Protein AF-A0AAN8GA26-F1 (afdb_monomer)

Organism: Trichostrongylus colubriformis (NCBI:txid6319)

Secondary structure (DSSP, 8-state):
--HHHHHHHHHHHHHHTEETTEE-SSHHHHHHHHHHHHHHHTT-HHHHHHHHHHHTTT---HHHHHHHHHHHHHH--GGG----HHHHHHHHHHHHHHHHHHHHHHHS--BTTBPPPP-GGGGSPP------S----HHHHHTSS-HHHHHHHH-SS--TTHHHHHHHHHHHHHHH-TT-EEEEEEEEEEEEE-SSSSEEEEE-SSSSTT-EE-SEEEEEEEEEE-

Solvent-accessible surface area (backbone atoms only — not comparable to full-atom values): 12911 Å² total; per-residue (Å²): 134,61,68,69,57,53,52,50,60,68,46,42,55,62,61,65,14,51,54,97,86,42,74,64,55,60,42,70,26,50,52,24,52,54,49,18,52,54,27,49,75,69,69,35,59,58,61,18,37,18,23,42,35,46,17,56,77,71,43,85,51,47,63,53,54,47,50,49,53,52,47,42,72,71,67,70,48,73,83,41,52,53,47,54,68,70,56,52,51,52,51,48,53,51,53,50,50,51,54,50,51,50,51,47,61,70,53,67,43,76,52,96,92,37,64,60,79,89,51,80,72,74,75,50,78,83,81,82,82,72,88,84,75,83,85,73,67,70,65,57,54,48,61,69,43,52,74,67,54,20,54,56,70,61,43,92,61,85,52,99,53,50,68,58,52,50,52,53,44,40,56,55,49,25,75,81,36,76,69,37,39,80,73,50,73,50,74,43,85,63,78,43,68,58,93,52,95,33,39,47,31,31,27,29,33,92,93,46,41,16,36,77,49,53,57,65,40,56,44,30,34,39,34,28,37,79

Radius of gyration: 21.63 Å; Cα contacts (8 Å, |Δi|>4): 285; chains: 1; bounding box: 59×44×60 Å

Sequence (226 aa):
MQASVVRCQHNCLYRLALINGYNVGELPAAHYEYLHFCQYKLMRGSEAARAVASYLLFDDNPLMRRNKYFYLKQYKKPELFVPDEKTIDIYKQRTLEARYLKFIDDKFQFVNNEFPAERQDDRMKFDSSVSVEDHFDYEAVTQLLSSAECKSLRSAFPVAHSDQLIAELEARVKTLWPTAKYESRFCGSESRQAKCSRPVVLSIDISDCSEWLGAMHSGCAVVFCA

InterPro domains:
  IPR052284 Collagen-modifying leprecan protein [PTHR13986] (2-144)
  IPR056585 Leprecan-like alpha-helical domain [PF23557] (4-72)

Structure (mmCIF, N/CA/C/O backbone):
data_AF-A0AAN8GA26-F1
#
_entry.id   AF-A0AAN8GA26-F1
#
loop_
_atom_site.group_PDB
_atom_site.id
_atom_site.type_symbol
_atom_site.label_atom_id
_atom_site.label_alt_id
_atom_site.label_comp_id
_atom_site.label_asym_id
_atom_site.label_entity_id
_atom_site.label_seq_id
_atom_site.pdbx_PDB_ins_code
_atom_site.Cartn_x
_atom_site.Cartn_y
_atom_site.Cartn_z
_atom_site.occupancy
_atom_site.B_iso_or_equiv
_atom_site.auth_seq_id
_atom_site.auth_comp_id
_atom_site.auth_asym_id
_atom_site.auth_atom_id
_atom_site.pdbx_PDB_model_num
ATOM 1 N N . MET A 1 1 ? 18.976 -2.039 -27.947 1.00 56.66 1 MET A N 1
ATOM 2 C CA . MET A 1 1 ? 18.530 -0.943 -27.058 1.00 56.66 1 MET A CA 1
ATOM 3 C C . MET A 1 1 ? 19.669 -0.660 -26.081 1.00 56.66 1 MET A C 1
ATOM 5 O O . MET A 1 1 ? 20.177 -1.611 -25.503 1.00 56.66 1 MET A O 1
ATOM 9 N N . GLN A 1 2 ? 20.165 0.577 -25.975 1.00 79.31 2 GLN A N 1
ATOM 10 C CA . GLN A 1 2 ? 21.324 0.886 -25.118 1.00 79.31 2 GLN A CA 1
ATOM 11 C C . GLN A 1 2 ? 20.911 0.907 -23.635 1.00 79.31 2 GLN A C 1
ATOM 13 O O . GLN A 1 2 ? 19.951 1.588 -23.280 1.00 79.31 2 GLN A O 1
ATOM 18 N N . ALA A 1 3 ? 21.643 0.194 -22.771 1.00 85.88 3 ALA A N 1
ATOM 19 C CA . ALA A 1 3 ? 21.358 0.099 -21.332 1.00 85.88 3 ALA A CA 1
ATOM 20 C C . ALA A 1 3 ? 21.314 1.469 -20.630 1.00 85.88 3 ALA A C 1
ATOM 22 O O . ALA A 1 3 ? 20.478 1.710 -19.763 1.00 85.88 3 ALA A O 1
ATOM 23 N N . SER A 1 4 ? 22.181 2.394 -21.050 1.00 88.94 4 SER A N 1
ATOM 24 C CA . SER A 1 4 ? 22.236 3.771 -20.548 1.00 88.94 4 SER A CA 1
ATOM 25 C C . SER A 1 4 ? 20.938 4.549 -20.791 1.00 88.94 4 SER A C 1
ATOM 27 O O . SER A 1 4 ? 20.495 5.284 -19.910 1.00 88.94 4 SER A O 1
ATOM 29 N N . VAL A 1 5 ? 20.305 4.365 -21.955 1.00 91.75 5 VAL A N 1
ATOM 30 C CA . VAL A 1 5 ? 19.043 5.032 -22.316 1.00 91.75 5 VAL A CA 1
ATOM 31 C C . VAL A 1 5 ? 17.900 4.507 -21.454 1.00 91.75 5 VAL A C 1
ATOM 33 O O . VAL A 1 5 ? 17.183 5.306 -20.856 1.00 91.75 5 VAL A O 1
ATOM 36 N N . VAL A 1 6 ? 17.785 3.181 -21.319 1.00 92.25 6 VAL A N 1
ATOM 37 C CA . VAL A 1 6 ? 16.760 2.551 -20.468 1.00 92.25 6 VAL A CA 1
ATOM 38 C C . VAL A 1 6 ? 16.931 2.982 -19.015 1.00 92.25 6 VAL A C 1
ATOM 40 O O . VAL A 1 6 ? 15.965 3.369 -18.370 1.00 92.25 6 VAL A O 1
ATOM 43 N N . ARG A 1 7 ? 18.168 3.016 -18.507 1.00 92.25 7 ARG A N 1
ATOM 44 C CA . ARG A 1 7 ? 18.457 3.489 -17.147 1.00 92.25 7 ARG A CA 1
ATOM 45 C C . ARG A 1 7 ? 18.073 4.956 -16.953 1.00 92.25 7 ARG A C 1
ATOM 47 O O . ARG A 1 7 ? 17.556 5.316 -15.900 1.00 92.25 7 ARG A O 1
ATOM 54 N N . CYS A 1 8 ? 18.303 5.808 -17.951 1.00 92.75 8 CYS A N 1
ATOM 55 C CA . CYS A 1 8 ? 17.888 7.210 -17.902 1.00 92.75 8 CYS A CA 1
ATOM 56 C C . CYS A 1 8 ? 16.357 7.346 -17.849 1.00 92.75 8 CYS A C 1
ATOM 58 O O . CYS A 1 8 ? 15.838 8.041 -16.975 1.00 92.75 8 CYS A O 1
ATOM 60 N N . GLN A 1 9 ? 15.639 6.639 -18.729 1.00 91.75 9 GLN A N 1
ATOM 61 C CA . GLN A 1 9 ? 14.171 6.622 -18.762 1.00 91.75 9 GLN A CA 1
ATOM 62 C C . GLN A 1 9 ? 13.585 6.085 -17.451 1.00 91.75 9 GLN A C 1
ATOM 64 O O . GLN A 1 9 ? 12.747 6.742 -16.830 1.00 91.75 9 GLN A O 1
ATOM 69 N N . HIS A 1 10 ? 14.112 4.962 -16.963 1.00 91.75 10 HIS A N 1
ATOM 70 C CA . HIS A 1 10 ? 13.705 4.364 -15.699 1.00 91.75 10 HIS A CA 1
ATOM 71 C C . HIS A 1 10 ? 13.972 5.289 -14.496 1.00 91.75 10 HIS A C 1
ATOM 73 O O . HIS A 1 10 ? 13.183 5.362 -13.559 1.00 91.75 10 HIS A O 1
ATOM 79 N N . ASN A 1 11 ? 15.035 6.087 -14.516 1.00 91.31 11 ASN A N 1
ATOM 80 C CA . ASN A 1 11 ? 15.315 7.020 -13.421 1.00 91.31 11 ASN A CA 1
ATOM 81 C C . ASN A 1 11 ? 14.588 8.370 -13.549 1.00 91.31 11 ASN A C 1
ATOM 83 O O . ASN A 1 11 ? 14.669 9.188 -12.632 1.00 91.31 11 ASN A O 1
ATOM 87 N N . CYS A 1 12 ? 13.869 8.621 -14.649 1.00 91.38 12 CYS A N 1
ATOM 88 C CA . CYS A 1 12 ? 13.169 9.886 -14.880 1.00 91.38 12 CYS A CA 1
ATOM 89 C C . CYS A 1 12 ? 12.148 10.187 -13.770 1.00 91.38 12 CYS A C 1
ATOM 91 O O . CYS A 1 12 ? 12.200 11.256 -13.167 1.00 91.38 12 CYS A O 1
ATOM 93 N N . LEU A 1 13 ? 11.285 9.223 -13.427 1.00 88.75 13 LEU A N 1
ATOM 94 C CA . LEU A 1 13 ? 10.264 9.407 -12.386 1.00 88.75 13 LEU A CA 1
ATOM 95 C C . LEU A 1 13 ? 10.863 9.638 -10.996 1.00 88.75 13 LEU A C 1
ATOM 97 O O . LEU A 1 13 ? 10.358 10.478 -10.260 1.00 88.75 13 LEU A O 1
ATOM 101 N N . TYR A 1 14 ? 11.973 8.972 -10.669 1.00 87.81 14 TYR A N 1
ATOM 102 C CA . TYR A 1 14 ? 12.681 9.205 -9.408 1.00 87.81 14 TYR A CA 1
ATOM 103 C C . TYR A 1 14 ? 13.216 10.642 -9.318 1.00 87.81 14 TYR A C 1
ATOM 105 O O . TYR A 1 14 ? 13.134 11.280 -8.274 1.00 87.81 14 TYR A O 1
ATOM 113 N N . ARG A 1 15 ? 13.729 11.190 -10.428 1.00 90.06 15 ARG A N 1
ATOM 114 C CA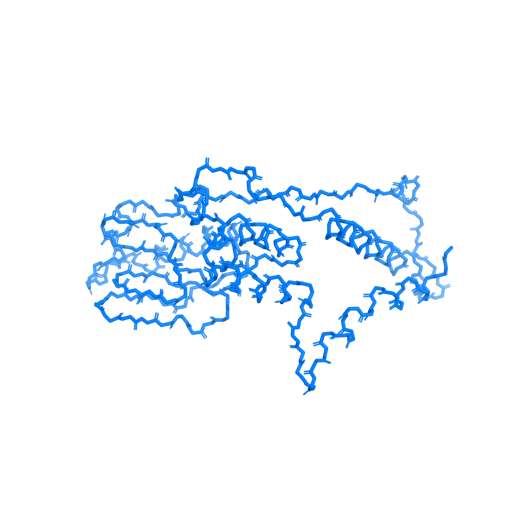 . ARG A 1 15 ? 14.171 12.593 -10.480 1.00 90.06 15 ARG A CA 1
ATOM 115 C C . ARG A 1 15 ? 12.999 13.569 -10.390 1.00 90.06 15 ARG A C 1
ATOM 117 O O . ARG A 1 15 ? 13.124 14.592 -9.728 1.00 90.06 15 ARG A O 1
ATOM 124 N N . LEU A 1 16 ? 11.878 13.251 -11.036 1.00 91.50 16 LEU A N 1
ATOM 125 C CA . LEU A 1 16 ? 10.660 14.067 -11.002 1.00 91.50 16 LEU A CA 1
ATOM 126 C C . LEU A 1 16 ? 9.929 14.006 -9.652 1.00 91.50 16 LEU A C 1
ATOM 128 O O . LEU A 1 16 ? 9.150 14.905 -9.353 1.00 91.50 16 LEU A O 1
ATOM 132 N N . ALA A 1 17 ? 10.191 12.989 -8.827 1.00 93.00 17 ALA A N 1
ATOM 133 C CA . ALA A 1 17 ? 9.656 12.893 -7.471 1.00 93.00 17 ALA A CA 1
ATOM 134 C C . ALA A 1 17 ? 10.214 13.970 -6.521 1.00 93.00 17 ALA A C 1
ATOM 136 O O . ALA A 1 17 ? 9.655 14.192 -5.447 1.00 93.00 17 ALA A O 1
ATOM 137 N N . LEU A 1 18 ? 11.295 14.664 -6.896 1.00 93.19 18 LEU A N 1
ATOM 138 C CA . LEU A 1 18 ? 11.811 15.803 -6.144 1.00 93.19 18 LEU A CA 1
ATOM 139 C C . LEU A 1 18 ? 11.043 17.079 -6.518 1.00 93.19 18 LEU A C 1
ATOM 141 O O . LEU A 1 18 ? 11.400 17.787 -7.460 1.00 93.19 18 LEU A O 1
ATOM 145 N N . ILE A 1 19 ? 10.004 17.398 -5.752 1.00 90.31 19 ILE A N 1
ATOM 146 C CA . ILE A 1 19 ? 9.148 18.569 -5.967 1.00 90.31 19 ILE A CA 1
ATOM 147 C C . ILE A 1 19 ? 9.479 19.612 -4.898 1.00 90.31 19 ILE A C 1
ATOM 149 O O . ILE A 1 19 ? 9.340 19.358 -3.704 1.00 90.31 19 ILE A O 1
ATOM 153 N N . ASN A 1 20 ? 9.937 20.799 -5.312 1.00 90.38 20 ASN A N 1
ATOM 154 C CA . ASN A 1 20 ? 10.316 21.900 -4.410 1.00 90.38 20 ASN A CA 1
ATOM 155 C C . ASN A 1 20 ? 11.322 21.500 -3.306 1.00 90.38 20 ASN A C 1
ATOM 157 O O . ASN A 1 20 ? 11.277 22.031 -2.201 1.00 90.38 20 ASN A O 1
ATOM 161 N N . GLY A 1 21 ? 12.221 20.553 -3.594 1.00 90.00 21 GLY A N 1
ATOM 162 C CA . GLY A 1 21 ? 13.220 20.060 -2.636 1.00 90.00 21 GLY A CA 1
ATOM 163 C C . GLY A 1 21 ? 12.737 18.939 -1.708 1.00 90.00 21 GLY A C 1
ATOM 164 O O . GLY A 1 21 ? 13.542 18.411 -0.946 1.00 90.00 21 GLY A O 1
ATOM 165 N N . TYR A 1 22 ? 11.471 18.525 -1.805 1.00 90.50 22 TYR A N 1
ATOM 166 C CA . TYR A 1 22 ? 10.920 17.390 -1.065 1.00 90.50 22 TYR A CA 1
ATOM 167 C C . TYR A 1 22 ? 10.765 16.182 -1.987 1.00 90.50 22 TYR A C 1
ATOM 169 O O . TYR A 1 22 ? 10.217 16.296 -3.082 1.00 90.50 22 TYR A O 1
ATOM 177 N N . ASN A 1 23 ? 11.261 15.022 -1.555 1.00 91.31 23 ASN A N 1
ATOM 178 C CA . ASN A 1 23 ? 11.081 13.775 -2.292 1.00 91.31 23 ASN A CA 1
ATOM 179 C C . ASN A 1 23 ? 9.741 13.141 -1.901 1.00 91.31 23 ASN A C 1
ATOM 181 O O . ASN A 1 23 ? 9.558 12.771 -0.741 1.00 91.31 23 ASN A O 1
ATOM 185 N N . VAL A 1 24 ? 8.824 13.018 -2.861 1.00 90.50 24 VAL A N 1
ATOM 186 C CA . VAL A 1 24 ? 7.492 12.426 -2.642 1.00 90.50 24 VAL A CA 1
ATOM 187 C C . VAL A 1 24 ? 7.474 10.895 -2.754 1.00 90.50 24 VAL A C 1
ATOM 189 O O . VAL A 1 24 ? 6.428 10.288 -2.552 1.00 90.50 24 VAL A O 1
ATOM 192 N N . GLY A 1 25 ? 8.610 10.260 -3.060 1.00 89.56 25 GLY A N 1
ATOM 193 C CA . GLY A 1 25 ? 8.716 8.811 -3.232 1.00 89.56 25 GLY A CA 1
ATOM 194 C C . GLY A 1 25 ? 8.228 8.353 -4.606 1.00 89.56 25 GLY A C 1
ATOM 195 O O . GLY A 1 25 ? 8.662 8.879 -5.633 1.00 89.56 25 GLY A O 1
ATOM 196 N N . GLU A 1 26 ? 7.333 7.366 -4.641 1.00 91.19 26 GLU A N 1
ATOM 197 C CA . GLU A 1 26 ? 6.730 6.880 -5.885 1.00 91.19 26 GLU A CA 1
ATOM 198 C C . GLU A 1 26 ? 5.754 7.922 -6.451 1.00 91.19 26 GLU A C 1
ATOM 200 O O . GLU A 1 26 ? 4.572 7.967 -6.106 1.00 91.19 26 GLU A O 1
ATOM 205 N N . LEU A 1 27 ? 6.258 8.783 -7.341 1.00 92.94 27 LEU A N 1
ATOM 206 C CA . LEU A 1 27 ? 5.505 9.901 -7.915 1.00 92.94 27 LEU A CA 1
ATOM 207 C C . LEU A 1 27 ? 4.136 9.496 -8.507 1.00 92.94 27 LEU A C 1
ATOM 209 O O . LEU A 1 27 ? 3.162 10.203 -8.234 1.00 92.94 27 LEU A O 1
ATOM 213 N N . PRO A 1 28 ? 3.998 8.394 -9.281 1.00 93.62 28 PRO A N 1
ATOM 214 C CA . PRO A 1 28 ? 2.687 7.959 -9.761 1.00 93.62 28 PRO A CA 1
ATOM 215 C C . PRO A 1 28 ? 1.727 7.595 -8.624 1.00 93.62 28 PRO A C 1
ATOM 217 O O . PRO A 1 28 ? 0.561 7.980 -8.675 1.00 93.62 28 PRO A O 1
ATOM 220 N N . ALA A 1 29 ? 2.209 6.910 -7.582 1.00 95.25 29 ALA A N 1
ATOM 221 C CA . ALA A 1 29 ? 1.396 6.571 -6.417 1.00 95.25 29 ALA A CA 1
ATOM 222 C C . ALA A 1 29 ? 0.910 7.848 -5.717 1.00 95.25 29 ALA A C 1
ATOM 224 O O . ALA A 1 29 ? -0.292 8.043 -5.559 1.00 95.25 29 ALA A O 1
ATOM 225 N N . ALA A 1 30 ? 1.818 8.780 -5.415 1.00 94.06 30 ALA A N 1
ATOM 226 C CA . ALA A 1 30 ? 1.460 10.063 -4.811 1.00 94.06 30 ALA A CA 1
ATOM 227 C C . ALA A 1 30 ? 0.414 10.821 -5.652 1.00 94.06 30 ALA A C 1
ATOM 229 O O . ALA A 1 30 ? -0.575 11.323 -5.119 1.00 94.06 30 ALA A O 1
ATOM 230 N N . HIS A 1 31 ? 0.573 10.853 -6.981 1.00 94.75 31 HIS A N 1
ATOM 231 C CA . HIS A 1 31 ? -0.407 11.463 -7.883 1.00 94.75 31 HIS A CA 1
ATOM 232 C C . HIS A 1 31 ? -1.808 10.848 -7.729 1.00 94.75 31 HIS A C 1
ATOM 234 O O . HIS A 1 31 ? -2.789 11.585 -7.589 1.00 94.75 31 HIS A O 1
ATOM 240 N N . TYR A 1 32 ? -1.912 9.516 -7.726 1.00 97.06 32 TYR A N 1
ATOM 241 C CA . TYR A 1 32 ? -3.198 8.829 -7.594 1.00 97.06 32 TYR A CA 1
ATOM 242 C C . TYR A 1 32 ? -3.796 8.917 -6.191 1.00 97.06 32 TYR A C 1
ATOM 244 O O . TYR A 1 32 ? -5.018 8.946 -6.076 1.00 97.06 32 TYR A O 1
ATOM 252 N N . GLU A 1 33 ? -2.980 9.031 -5.143 1.00 95.88 33 GLU A N 1
ATOM 253 C CA . GLU A 1 33 ? -3.456 9.298 -3.781 1.00 95.88 33 GLU A CA 1
ATOM 254 C C . GLU A 1 33 ? -4.151 10.662 -3.691 1.00 95.88 33 GLU A C 1
ATOM 256 O O . GLU A 1 33 ? -5.285 10.762 -3.215 1.00 95.88 33 GLU A O 1
ATOM 261 N N . TYR A 1 34 ? -3.521 11.715 -4.221 1.00 95.38 34 TYR A N 1
ATOM 262 C CA . TYR A 1 34 ? -4.142 13.039 -4.276 1.00 95.38 34 TYR A CA 1
ATOM 263 C C . TYR A 1 34 ? -5.392 13.048 -5.158 1.00 95.38 34 TYR A C 1
ATOM 265 O O . TYR A 1 34 ? -6.421 13.604 -4.765 1.00 95.38 34 TYR A O 1
ATOM 273 N N . LEU A 1 35 ? -5.331 12.411 -6.333 1.00 97.00 35 LEU A N 1
ATOM 274 C CA . LEU A 1 35 ? -6.481 12.312 -7.228 1.00 97.00 35 LEU A CA 1
ATOM 275 C C . LEU A 1 35 ? -7.645 11.587 -6.546 1.00 97.00 35 LEU A C 1
ATOM 277 O O . LEU A 1 35 ? -8.767 12.087 -6.570 1.00 97.00 35 LEU A O 1
ATOM 281 N N . HIS A 1 36 ? 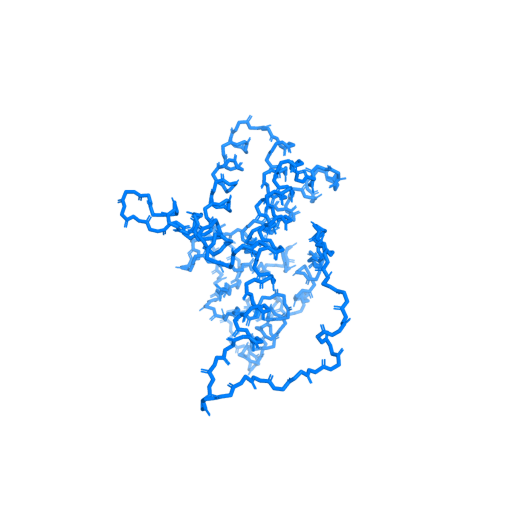-7.384 10.455 -5.888 1.00 97.12 36 HIS A N 1
ATOM 282 C CA . HIS A 1 36 ? -8.367 9.722 -5.091 1.00 97.12 36 HIS A CA 1
ATOM 283 C C . HIS A 1 36 ? -9.043 10.633 -4.065 1.00 97.12 36 HIS A C 1
ATOM 285 O O . HIS A 1 36 ? -10.276 10.699 -4.029 1.00 97.12 36 HIS A O 1
ATOM 291 N N . PHE A 1 37 ? -8.258 11.378 -3.285 1.00 95.88 37 PHE A N 1
ATOM 292 C CA . PHE A 1 37 ? -8.789 12.286 -2.277 1.00 95.88 37 PHE A CA 1
ATOM 293 C C . PHE A 1 37 ? -9.703 13.357 -2.890 1.00 95.88 37 PHE A C 1
ATOM 295 O O . PHE A 1 37 ? -10.815 13.574 -2.401 1.00 95.88 37 PHE A O 1
ATOM 302 N N . CYS A 1 38 ? -9.283 13.990 -3.990 1.00 97.75 38 CYS A N 1
ATOM 303 C CA . CYS A 1 38 ? -10.098 14.970 -4.710 1.00 97.75 38 CYS A CA 1
ATOM 304 C C . CYS A 1 38 ? -11.417 14.362 -5.207 1.00 97.75 38 CYS A C 1
ATOM 306 O O . CYS A 1 38 ? -12.484 14.937 -4.985 1.00 97.75 38 CYS A O 1
ATOM 308 N N . GLN A 1 39 ? -11.361 13.185 -5.830 1.00 97.06 39 GLN A N 1
ATOM 309 C CA . GLN A 1 39 ? -12.543 12.513 -6.373 1.00 97.06 39 GLN A CA 1
ATOM 310 C C . GLN A 1 39 ? -13.521 12.087 -5.279 1.00 97.06 39 GLN A C 1
ATOM 312 O O . GLN A 1 39 ? -14.734 12.259 -5.420 1.00 97.06 39 GLN A O 1
ATOM 317 N N . TYR A 1 40 ? -12.997 11.611 -4.149 1.00 95.50 40 TYR A N 1
ATOM 318 C CA . TYR A 1 40 ? -13.796 11.300 -2.973 1.00 95.50 40 TYR A CA 1
ATOM 319 C C . TYR A 1 40 ? -14.516 12.545 -2.435 1.00 95.50 40 TYR A C 1
ATOM 321 O O . TYR A 1 40 ? -15.718 12.499 -2.179 1.00 95.50 40 TYR A O 1
ATOM 329 N N . LYS A 1 41 ? -13.816 13.683 -2.324 1.00 96.56 41 LYS A N 1
ATOM 330 C CA . LYS A 1 41 ? -14.409 14.953 -1.866 1.00 96.56 41 LYS A CA 1
ATOM 331 C C . LYS A 1 41 ? -15.459 15.514 -2.825 1.00 96.56 41 LYS A C 1
ATOM 333 O O . LYS A 1 41 ? -16.402 16.151 -2.367 1.00 96.56 41 LYS A O 1
ATOM 338 N N . LEU A 1 42 ? -15.328 15.249 -4.123 1.00 97.06 42 LEU A N 1
ATOM 339 C CA . LEU A 1 42 ? -16.316 15.610 -5.143 1.00 97.06 42 LEU A CA 1
ATOM 340 C C . LEU A 1 42 ? -17.461 14.592 -5.275 1.00 97.06 42 LEU A C 1
ATOM 342 O O . LEU A 1 42 ? -18.272 14.715 -6.190 1.00 97.06 42 LEU A O 1
ATOM 346 N N . MET A 1 43 ? -17.543 13.595 -4.385 1.00 94.12 43 MET A N 1
ATOM 347 C CA . MET A 1 43 ? -18.567 12.539 -4.396 1.00 94.12 43 MET A CA 1
ATOM 348 C C . MET A 1 43 ? -18.567 11.681 -5.674 1.00 94.12 43 MET A C 1
ATOM 350 O O . MET A 1 43 ? -19.570 11.059 -6.026 1.00 94.12 43 MET A O 1
ATOM 354 N N . ARG A 1 44 ? -17.427 11.592 -6.367 1.00 94.94 44 ARG A N 1
ATOM 355 C CA . ARG A 1 44 ? -17.255 10.794 -7.588 1.00 94.94 44 ARG A CA 1
ATOM 356 C C . ARG A 1 44 ? -16.701 9.416 -7.238 1.00 94.94 44 ARG A C 1
ATOM 358 O O . ARG A 1 44 ? -15.533 9.113 -7.465 1.00 94.94 44 ARG A O 1
ATOM 365 N N . GLY A 1 45 ? -17.554 8.573 -6.652 1.00 91.75 45 GLY A N 1
ATOM 366 C CA . GLY A 1 45 ? -17.155 7.272 -6.097 1.00 91.75 45 GLY A CA 1
ATOM 367 C C . GLY A 1 45 ? -16.486 6.321 -7.099 1.00 91.75 45 GLY A C 1
ATOM 368 O O . GLY A 1 45 ? -15.516 5.658 -6.745 1.00 91.75 45 GLY A O 1
ATOM 369 N N . SER A 1 46 ? -16.947 6.288 -8.354 1.00 93.12 46 SER A N 1
ATOM 370 C CA . SER A 1 46 ? -16.349 5.462 -9.414 1.00 93.12 46 SER A CA 1
ATOM 371 C C . SER A 1 46 ? -14.947 5.936 -9.809 1.00 93.12 46 SER A C 1
ATOM 373 O O . SER A 1 46 ? -14.041 5.120 -9.952 1.00 93.12 46 SER A O 1
ATOM 375 N N . GLU A 1 47 ? -14.745 7.249 -9.945 1.00 95.38 47 GLU A N 1
ATOM 376 C CA . GLU A 1 47 ? -13.432 7.841 -10.236 1.00 95.38 47 GLU A CA 1
ATOM 377 C C . GLU A 1 47 ? -12.473 7.667 -9.051 1.00 95.38 47 GLU A C 1
ATOM 379 O O . GLU A 1 47 ? -11.298 7.368 -9.249 1.00 95.38 47 GLU A O 1
ATOM 384 N N . ALA A 1 48 ? -12.978 7.773 -7.817 1.00 96.38 48 ALA A N 1
ATOM 385 C CA . ALA A 1 48 ? -12.199 7.499 -6.615 1.00 96.38 48 ALA A CA 1
ATOM 386 C C . ALA A 1 48 ? -11.756 6.026 -6.546 1.00 96.38 48 ALA A C 1
ATOM 388 O O . ALA A 1 48 ? -10.584 5.758 -6.298 1.00 96.38 48 ALA A O 1
ATOM 389 N N . ALA A 1 49 ? -12.655 5.070 -6.809 1.00 96.38 49 ALA A N 1
ATOM 390 C CA . ALA A 1 49 ? -12.321 3.643 -6.842 1.00 96.38 49 ALA A CA 1
ATOM 391 C C . ALA A 1 49 ? -11.272 3.317 -7.920 1.00 96.38 49 ALA A C 1
ATOM 393 O O . ALA A 1 49 ? -10.320 2.582 -7.654 1.00 96.38 49 ALA A O 1
ATOM 394 N N . ARG A 1 50 ? -11.391 3.937 -9.101 1.00 96.00 50 ARG A N 1
ATOM 395 C CA . ARG A 1 50 ? -10.395 3.825 -10.172 1.00 96.00 50 ARG A CA 1
ATOM 396 C C . ARG A 1 50 ? -9.032 4.375 -9.761 1.00 96.00 50 ARG A C 1
ATOM 398 O O . ARG A 1 50 ? -8.025 3.712 -9.983 1.00 96.00 50 ARG A O 1
ATOM 405 N N . ALA A 1 51 ? -8.993 5.544 -9.123 1.00 97.12 51 ALA A N 1
ATOM 406 C CA . ALA A 1 51 ? -7.747 6.122 -8.624 1.00 97.12 51 ALA A CA 1
ATOM 407 C C . ALA A 1 51 ? -7.067 5.210 -7.588 1.00 97.12 51 ALA A C 1
ATOM 409 O O . ALA A 1 51 ? -5.852 5.041 -7.640 1.00 97.12 51 ALA A O 1
ATOM 410 N N . VAL A 1 52 ? -7.838 4.552 -6.711 1.00 97.19 52 VAL A N 1
ATOM 411 C CA . VAL A 1 52 ? -7.296 3.544 -5.782 1.00 97.19 52 VAL A CA 1
ATOM 412 C C . VAL A 1 52 ? -6.707 2.350 -6.534 1.00 97.19 52 VAL A C 1
ATOM 414 O O . VAL A 1 52 ? -5.612 1.909 -6.203 1.00 97.19 52 VAL A O 1
ATOM 417 N N . ALA A 1 53 ? -7.390 1.833 -7.558 1.00 96.75 53 ALA A N 1
ATOM 418 C CA . ALA A 1 53 ? -6.857 0.733 -8.363 1.00 96.75 53 ALA A CA 1
ATOM 419 C C . ALA A 1 53 ? -5.548 1.125 -9.071 1.00 96.75 53 ALA A C 1
ATOM 421 O O . ALA A 1 53 ? -4.584 0.366 -9.041 1.00 96.75 53 ALA A O 1
ATOM 422 N N . SER A 1 54 ? -5.493 2.330 -9.644 1.00 97.00 54 SER A N 1
ATOM 423 C CA . SER A 1 54 ? -4.290 2.884 -10.272 1.00 97.00 54 SER A CA 1
ATOM 424 C C . SER A 1 54 ? -3.139 3.083 -9.283 1.00 97.00 54 SER A C 1
ATOM 426 O O . SER A 1 54 ? -1.996 2.794 -9.625 1.00 97.00 54 SER A O 1
ATOM 428 N N . TYR A 1 55 ? -3.421 3.535 -8.056 1.00 97.06 55 TYR A N 1
ATOM 429 C CA . TYR A 1 55 ? -2.418 3.656 -6.995 1.00 97.06 55 TYR A CA 1
ATOM 430 C C . TYR A 1 55 ? -1.763 2.310 -6.677 1.00 97.06 55 TYR A C 1
ATOM 432 O O . TYR A 1 55 ? -0.538 2.217 -6.615 1.00 97.06 55 TYR A O 1
ATOM 440 N N . LEU A 1 56 ? -2.583 1.266 -6.509 1.00 96.56 56 LEU A N 1
ATOM 441 C CA . LEU A 1 56 ? -2.142 -0.059 -6.059 1.00 96.56 56 LEU A CA 1
ATOM 442 C C . LEU A 1 56 ? -1.237 -0.790 -7.063 1.00 96.56 56 LEU A C 1
ATOM 444 O O . LEU A 1 56 ? -0.651 -1.810 -6.714 1.00 96.56 56 LEU A O 1
ATOM 448 N N . LEU A 1 57 ? -1.083 -0.266 -8.284 1.00 96.12 57 LEU A N 1
ATOM 449 C CA . LEU A 1 57 ? -0.064 -0.736 -9.225 1.00 96.12 57 LEU A CA 1
ATOM 450 C C . LEU A 1 57 ? 1.353 -0.315 -8.817 1.00 96.12 57 LEU A C 1
ATOM 452 O O . LEU A 1 57 ? 2.311 -1.004 -9.152 1.00 96.12 57 LEU A O 1
ATOM 456 N N . PHE A 1 58 ? 1.508 0.814 -8.125 1.00 94.88 58 PHE A N 1
ATOM 457 C CA . PHE A 1 58 ? 2.818 1.408 -7.843 1.00 94.88 58 PHE A CA 1
ATOM 458 C C . PHE A 1 58 ? 3.246 1.269 -6.383 1.00 94.88 58 PHE A C 1
ATOM 460 O O . PHE A 1 58 ? 4.442 1.223 -6.114 1.00 94.88 58 PHE A O 1
ATOM 467 N N . ASP A 1 59 ? 2.296 1.206 -5.451 1.00 93.88 59 ASP A N 1
ATOM 468 C CA . ASP A 1 59 ? 2.573 1.158 -4.016 1.00 93.88 59 ASP A CA 1
ATOM 469 C C . ASP A 1 59 ? 1.517 0.303 -3.289 1.00 93.88 59 ASP A C 1
ATOM 471 O O . ASP A 1 59 ? 0.337 0.293 -3.643 1.00 93.88 59 ASP A O 1
ATOM 475 N N . ASP A 1 60 ? 1.938 -0.436 -2.263 1.00 92.62 60 ASP A N 1
ATOM 476 C CA . ASP A 1 60 ? 1.114 -1.356 -1.478 1.00 92.62 60 ASP A CA 1
ATOM 477 C C . ASP A 1 60 ? 0.575 -0.766 -0.159 1.00 92.62 60 ASP A C 1
ATOM 479 O O . ASP A 1 60 ? 0.163 -1.520 0.728 1.00 92.62 60 ASP A O 1
ATOM 483 N N . ASN A 1 61 ? 0.549 0.565 -0.029 1.00 93.62 61 ASN A N 1
ATOM 484 C CA . ASN A 1 61 ? 0.206 1.278 1.200 1.00 93.62 61 ASN A CA 1
ATOM 485 C C . ASN A 1 61 ? -1.087 0.745 1.852 1.00 93.62 61 ASN A C 1
ATOM 487 O O . ASN A 1 61 ? -2.152 0.750 1.210 1.00 93.62 61 ASN A O 1
ATOM 491 N N . PRO A 1 62 ? -1.036 0.357 3.146 1.00 94.81 62 PRO A N 1
ATOM 492 C CA . PRO A 1 62 ? -2.201 -0.099 3.897 1.00 94.81 62 PRO A CA 1
ATOM 493 C C . PRO A 1 62 ? -3.413 0.829 3.785 1.00 94.81 62 PRO A C 1
ATOM 495 O O . PRO A 1 62 ? -4.541 0.353 3.693 1.00 94.81 62 PRO A O 1
ATOM 498 N N . LEU A 1 63 ? -3.206 2.148 3.728 1.00 93.62 63 LEU A N 1
ATOM 499 C CA . LEU A 1 63 ? -4.296 3.115 3.624 1.00 93.62 63 LEU A CA 1
ATOM 500 C C . LEU A 1 63 ? -5.089 2.961 2.318 1.00 93.62 63 LEU A C 1
ATOM 502 O O . LEU A 1 63 ? -6.321 2.968 2.352 1.00 93.62 63 LEU A O 1
ATOM 506 N N . MET A 1 64 ? -4.418 2.798 1.171 1.00 95.38 64 MET A N 1
ATOM 507 C CA . MET A 1 64 ? -5.121 2.625 -0.106 1.00 95.38 64 MET A CA 1
ATOM 508 C C . MET A 1 64 ? -5.774 1.258 -0.224 1.00 95.38 64 MET A C 1
ATOM 510 O O . MET A 1 64 ? -6.904 1.163 -0.708 1.00 95.38 64 MET A O 1
ATOM 514 N N . ARG A 1 65 ? -5.137 0.208 0.302 1.00 95.88 65 ARG A N 1
ATOM 515 C CA . ARG A 1 65 ? -5.778 -1.107 0.397 1.00 95.88 65 ARG A CA 1
ATOM 516 C C . ARG A 1 65 ? -7.037 -1.041 1.270 1.00 95.88 65 ARG A C 1
ATOM 518 O O . ARG A 1 65 ? -8.093 -1.508 0.849 1.00 95.88 65 ARG A O 1
ATOM 525 N N . ARG A 1 66 ? -6.982 -0.360 2.416 1.00 95.38 66 ARG A N 1
ATOM 526 C CA . ARG A 1 66 ? -8.146 -0.124 3.280 1.00 95.38 66 ARG A CA 1
ATOM 527 C C . ARG A 1 66 ? -9.247 0.667 2.572 1.00 95.38 66 ARG A C 1
ATOM 529 O O . ARG A 1 66 ? -10.424 0.353 2.730 1.00 95.38 66 ARG A O 1
ATOM 536 N N . ASN A 1 67 ? -8.892 1.669 1.766 1.00 95.56 67 ASN A N 1
ATOM 537 C CA . ASN A 1 67 ? -9.869 2.409 0.962 1.00 95.56 67 ASN A CA 1
ATOM 538 C C . ASN A 1 67 ? -10.558 1.502 -0.065 1.00 95.56 67 ASN A C 1
ATOM 540 O O . ASN A 1 67 ? -11.781 1.563 -0.198 1.00 95.56 67 ASN A O 1
ATOM 544 N N . LYS A 1 68 ? -9.809 0.616 -0.737 1.00 95.88 68 LYS A N 1
ATOM 545 C CA . LYS A 1 68 ? -10.386 -0.400 -1.629 1.00 95.88 68 LYS A CA 1
ATOM 546 C C . LYS A 1 68 ? -11.331 -1.339 -0.880 1.00 95.88 68 LYS A C 1
ATOM 548 O O . LYS A 1 68 ? -12.467 -1.494 -1.319 1.00 95.88 68 LYS A O 1
ATOM 553 N N . TYR A 1 69 ? -10.914 -1.879 0.268 1.00 95.12 69 TYR A N 1
ATOM 554 C CA . TYR A 1 69 ? -11.765 -2.697 1.145 1.00 95.12 69 TYR A CA 1
ATOM 555 C C . TYR A 1 69 ? -13.080 -1.983 1.493 1.00 95.12 69 TYR A C 1
ATOM 557 O O . TYR A 1 69 ? -14.169 -2.519 1.279 1.00 95.12 69 TYR A O 1
ATOM 565 N N . PHE A 1 70 ? -12.989 -0.735 1.953 1.00 93.31 70 PHE A N 1
ATOM 566 C CA . PHE A 1 70 ? -14.149 0.068 2.328 1.00 93.31 70 PHE A CA 1
ATOM 567 C C . PHE A 1 70 ? -15.113 0.283 1.151 1.00 93.31 70 PHE A C 1
ATOM 569 O O . PHE A 1 70 ? -16.322 0.093 1.284 1.00 93.31 70 PHE A O 1
ATOM 576 N N . TYR A 1 71 ? -14.593 0.634 -0.025 1.00 94.44 71 TYR A N 1
ATOM 577 C CA . TYR A 1 71 ? -15.405 0.836 -1.223 1.00 94.44 71 TYR A CA 1
ATOM 578 C C . TYR A 1 71 ? -16.002 -0.468 -1.770 1.00 94.44 71 TYR A C 1
ATOM 580 O O . TYR A 1 71 ? -17.147 -0.453 -2.221 1.00 94.44 71 TYR A O 1
ATOM 588 N N . LEU A 1 72 ? -15.286 -1.594 -1.696 1.00 93.44 72 LEU A N 1
ATOM 589 C CA . LEU A 1 72 ? -15.823 -2.912 -2.052 1.00 93.44 72 LEU A CA 1
ATOM 590 C C . LEU A 1 72 ? -17.008 -3.280 -1.154 1.00 93.44 72 LEU A C 1
ATOM 592 O O . LEU A 1 72 ? -18.057 -3.678 -1.662 1.00 93.44 72 LEU A O 1
ATOM 596 N N . LYS A 1 73 ? -16.884 -3.061 0.159 1.00 91.50 73 LYS A N 1
ATOM 597 C CA . LYS A 1 73 ? -17.959 -3.287 1.137 1.00 91.50 73 LYS A CA 1
ATOM 598 C C . LYS A 1 73 ? -19.169 -2.376 0.891 1.00 91.50 73 LYS A C 1
ATOM 600 O O . LYS A 1 73 ? -2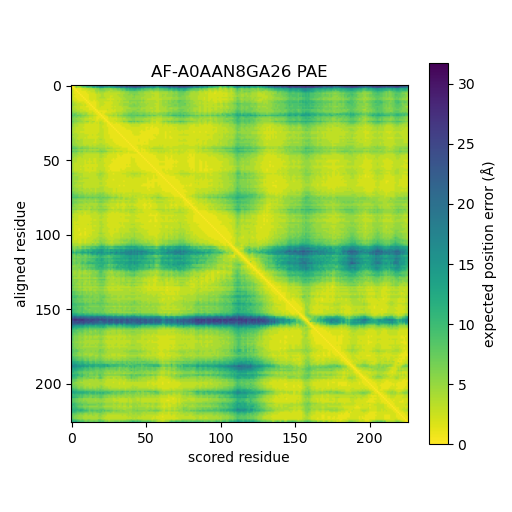0.307 -2.841 0.958 1.00 91.50 73 LYS A O 1
ATOM 605 N N . GLN A 1 74 ? -18.924 -1.104 0.569 1.00 91.75 74 GLN A N 1
ATOM 606 C CA . GLN A 1 74 ? -19.963 -0.092 0.352 1.00 91.75 74 GLN A CA 1
ATOM 607 C C . GLN A 1 74 ? -20.713 -0.273 -0.975 1.00 91.75 74 GLN A C 1
ATOM 609 O O . GLN A 1 74 ? -21.942 -0.243 -0.998 1.00 91.75 74 GLN A O 1
ATOM 614 N N . TYR A 1 75 ? -19.990 -0.417 -2.088 1.00 91.00 75 TYR A N 1
ATOM 615 C CA . TYR A 1 75 ? -20.580 -0.418 -3.428 1.00 91.00 75 TYR A CA 1
ATOM 616 C C . TYR A 1 75 ? -20.876 -1.819 -3.960 1.00 91.00 75 TYR A C 1
ATOM 618 O O . TYR A 1 75 ? -21.749 -1.945 -4.815 1.00 91.00 75 TYR A O 1
ATOM 626 N N . LYS A 1 76 ? -20.173 -2.855 -3.473 1.00 92.06 76 LYS A N 1
ATOM 627 C CA . LYS A 1 76 ? -20.288 -4.256 -3.927 1.00 92.06 76 LYS A CA 1
ATOM 628 C C . LYS A 1 76 ? -20.119 -4.427 -5.442 1.00 92.06 76 LYS A C 1
ATOM 630 O O . LYS A 1 76 ? -20.786 -5.249 -6.062 1.00 92.06 76 LYS A O 1
ATOM 635 N N . LYS A 1 77 ? -19.239 -3.613 -6.028 1.00 93.56 77 LYS A N 1
ATOM 636 C CA . LYS A 1 77 ? -18.969 -3.543 -7.468 1.00 93.56 77 LYS A CA 1
ATOM 637 C C . LYS A 1 77 ? -17.466 -3.636 -7.734 1.00 93.56 77 LYS A C 1
ATOM 639 O O . LYS A 1 77 ? -16.801 -2.595 -7.781 1.00 93.56 77 LYS A O 1
ATOM 644 N N . PRO A 1 78 ? -16.898 -4.852 -7.833 1.00 92.44 78 PRO A N 1
ATOM 645 C CA . PRO A 1 78 ? -15.468 -5.032 -8.088 1.00 92.44 78 PRO A CA 1
ATOM 646 C C . PRO A 1 78 ? -15.024 -4.431 -9.432 1.00 92.44 78 PRO A C 1
ATOM 648 O O . PRO A 1 78 ? -13.880 -4.006 -9.564 1.00 92.44 78 PRO A O 1
ATOM 651 N N . GLU A 1 79 ? -15.932 -4.293 -10.399 1.00 93.88 79 GLU A N 1
ATOM 652 C CA . GLU A 1 79 ? -15.678 -3.695 -11.712 1.00 93.88 79 GLU A CA 1
ATOM 653 C C . GLU A 1 79 ? -15.296 -2.204 -11.665 1.00 93.88 79 GLU A C 1
ATOM 655 O O . GLU A 1 79 ? -14.782 -1.663 -12.642 1.00 93.88 79 GLU A O 1
ATOM 660 N N . LEU A 1 80 ? -15.517 -1.520 -10.535 1.00 93.62 80 LEU A N 1
ATOM 661 C CA . LEU A 1 80 ? -15.093 -0.127 -10.352 1.00 93.62 80 LEU A CA 1
ATOM 662 C C . LEU A 1 80 ? -13.579 0.015 -10.134 1.00 93.62 80 LEU A C 1
ATOM 664 O O . LEU A 1 80 ? -13.048 1.117 -10.262 1.00 93.62 80 LEU A O 1
ATOM 668 N N . PHE A 1 81 ? -12.884 -1.079 -9.814 1.00 95.00 81 PHE A N 1
ATOM 669 C CA . PHE A 1 81 ? -11.458 -1.092 -9.485 1.00 95.00 81 PHE A CA 1
ATOM 670 C C . PHE A 1 81 ? -10.607 -1.542 -10.669 1.00 95.00 81 PHE A C 1
ATOM 672 O O . PHE A 1 81 ? -9.762 -2.426 -10.542 1.00 95.00 81 PHE A O 1
ATOM 679 N N . VAL A 1 82 ? -10.833 -0.923 -11.823 1.00 93.69 82 VAL A N 1
ATOM 680 C CA . VAL A 1 82 ? -10.038 -1.151 -13.032 1.00 93.69 82 VAL A CA 1
ATOM 681 C C . VAL A 1 82 ? -9.198 0.099 -13.294 1.00 93.69 82 VAL A C 1
ATOM 683 O O . VAL A 1 82 ? -9.793 1.157 -13.515 1.00 93.69 82 VAL A O 1
ATOM 686 N N . PRO A 1 83 ? -7.854 0.011 -13.251 1.00 95.19 83 PRO A N 1
ATOM 687 C CA . PRO A 1 83 ? -6.973 1.134 -13.562 1.00 95.19 83 PRO A CA 1
ATOM 688 C C . PRO A 1 83 ? -7.173 1.650 -14.992 1.00 95.19 83 PRO A C 1
ATOM 690 O O . PRO A 1 83 ? -7.611 0.913 -15.877 1.00 95.19 83 PRO A O 1
ATOM 693 N N . ASP A 1 84 ? -6.808 2.907 -15.239 1.00 91.75 84 ASP A N 1
ATOM 694 C CA . ASP A 1 84 ? -6.832 3.465 -16.594 1.00 91.75 84 ASP A CA 1
ATOM 695 C C . ASP A 1 84 ? -5.802 2.765 -17.497 1.00 91.75 84 ASP A C 1
ATOM 697 O O . ASP A 1 84 ? -4.684 2.470 -17.073 1.00 91.75 84 ASP A O 1
ATOM 701 N N . GLU A 1 85 ? -6.135 2.569 -18.775 1.00 93.88 85 GLU A N 1
ATOM 702 C CA . GLU A 1 85 ? -5.268 1.878 -19.747 1.00 93.88 85 GLU A CA 1
ATOM 703 C C . GLU A 1 85 ? -3.870 2.509 -19.840 1.00 93.88 85 GLU A C 1
ATOM 705 O O . GLU A 1 85 ? -2.859 1.816 -19.770 1.00 93.88 85 GLU A O 1
ATOM 710 N N . LYS A 1 86 ? -3.795 3.846 -19.853 1.00 93.81 86 LYS A N 1
ATOM 711 C CA . LYS A 1 86 ? -2.515 4.574 -19.850 1.00 93.81 86 LYS A CA 1
ATOM 712 C C . LYS A 1 86 ? -1.668 4.268 -18.616 1.00 93.81 86 LYS A C 1
ATOM 714 O O . LYS A 1 86 ? -0.447 4.190 -18.706 1.00 93.81 86 LYS A O 1
ATOM 719 N N . THR A 1 87 ? -2.303 4.120 -17.456 1.00 94.50 87 THR A N 1
ATOM 720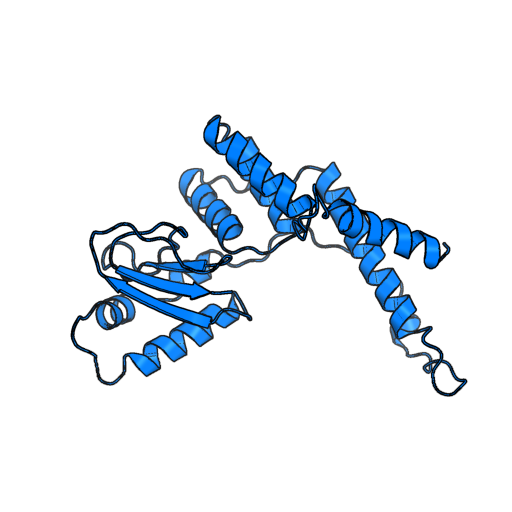 C CA . THR A 1 87 ? -1.616 3.776 -16.208 1.00 94.50 87 THR A CA 1
ATOM 721 C C . THR A 1 87 ? -1.070 2.361 -16.273 1.00 94.50 87 THR A C 1
ATOM 723 O O . THR A 1 87 ? 0.066 2.124 -15.864 1.00 94.50 87 THR A O 1
ATOM 726 N N . ILE A 1 88 ? -1.857 1.441 -16.832 1.00 96.19 88 ILE A N 1
ATOM 727 C CA . ILE A 1 88 ? -1.451 0.057 -17.061 1.00 96.19 88 ILE A CA 1
ATOM 728 C C . ILE A 1 88 ? -0.236 0.009 -17.991 1.00 96.19 88 ILE A C 1
ATOM 730 O O . ILE A 1 88 ? 0.720 -0.706 -17.697 1.00 96.19 88 ILE A O 1
ATOM 734 N N . ASP A 1 89 ? -0.234 0.785 -19.072 1.00 95.06 89 ASP A N 1
ATOM 735 C CA . ASP A 1 89 ? 0.889 0.840 -20.010 1.00 95.06 89 ASP A CA 1
ATOM 736 C C . ASP A 1 89 ? 2.162 1.366 -19.348 1.00 95.06 89 ASP A C 1
ATOM 738 O O . ASP A 1 89 ? 3.223 0.751 -19.477 1.00 95.06 89 ASP A O 1
ATOM 742 N N . ILE A 1 90 ? 2.051 2.450 -18.571 1.00 93.62 90 ILE A N 1
ATOM 743 C CA . ILE A 1 90 ? 3.170 2.987 -17.787 1.00 93.62 90 ILE A CA 1
ATOM 744 C C . ILE A 1 90 ? 3.688 1.916 -16.823 1.00 93.62 90 ILE A C 1
ATOM 746 O O . ILE A 1 90 ? 4.888 1.654 -16.789 1.00 93.62 90 ILE A O 1
ATOM 750 N N . TYR A 1 91 ? 2.809 1.260 -16.068 1.00 95.31 91 TYR A N 1
ATOM 751 C CA . TYR A 1 91 ? 3.197 0.216 -15.121 1.00 95.31 91 TYR A CA 1
ATOM 752 C C . TYR A 1 91 ? 3.897 -0.972 -15.803 1.00 95.31 91 TYR A C 1
ATOM 754 O O . TYR A 1 91 ? 4.949 -1.427 -15.342 1.00 95.31 91 TYR A O 1
ATOM 762 N N . LYS A 1 92 ? 3.364 -1.444 -16.937 1.00 95.81 92 LYS A N 1
ATOM 763 C CA . LYS A 1 92 ? 3.969 -2.517 -17.739 1.00 95.81 92 LYS A CA 1
ATOM 764 C C . LYS A 1 92 ? 5.350 -2.120 -18.232 1.00 95.81 92 LYS A C 1
ATOM 766 O O . LYS A 1 92 ? 6.307 -2.859 -18.009 1.00 95.81 92 LYS A O 1
ATOM 771 N N . GLN A 1 93 ? 5.471 -0.947 -18.853 1.00 93.75 93 GLN A N 1
ATOM 772 C CA . GLN A 1 93 ? 6.748 -0.441 -19.344 1.00 93.75 93 GLN A CA 1
ATOM 773 C C . GLN A 1 93 ? 7.776 -0.379 -18.208 1.00 93.75 93 GLN A C 1
ATOM 775 O O . GLN A 1 93 ? 8.870 -0.922 -18.335 1.00 93.75 93 GLN A O 1
ATOM 780 N N . ARG A 1 94 ? 7.400 0.199 -17.066 1.00 93.06 94 ARG A N 1
ATOM 781 C CA . ARG A 1 94 ? 8.262 0.347 -15.886 1.00 93.06 94 ARG A CA 1
ATOM 782 C C . ARG A 1 94 ? 8.744 -0.985 -15.328 1.00 93.06 94 ARG A C 1
ATOM 784 O O . ARG A 1 94 ? 9.928 -1.132 -15.029 1.00 93.06 94 ARG A O 1
ATOM 791 N N . THR A 1 95 ? 7.839 -1.951 -15.207 1.00 94.81 95 THR A N 1
ATOM 792 C CA . THR A 1 95 ? 8.158 -3.294 -14.711 1.00 94.81 95 THR A CA 1
ATOM 793 C C . THR A 1 95 ? 9.139 -4.007 -15.641 1.00 94.81 95 THR A C 1
ATOM 795 O O . THR A 1 95 ? 10.107 -4.616 -15.182 1.00 94.81 95 THR A O 1
ATOM 798 N N . LEU A 1 96 ? 8.940 -3.884 -16.956 1.00 94.81 96 LEU A N 1
ATOM 799 C CA . LEU A 1 96 ? 9.834 -4.466 -17.955 1.00 94.81 96 LEU A CA 1
ATOM 800 C C . LEU A 1 96 ? 11.202 -3.774 -17.977 1.00 94.81 96 LEU A C 1
ATOM 802 O O . LEU A 1 96 ? 12.220 -4.461 -18.028 1.00 94.81 96 LEU A O 1
ATOM 806 N N . GLU A 1 97 ? 11.244 -2.443 -17.880 1.00 93.88 97 GLU A N 1
ATOM 807 C CA . GLU A 1 97 ? 12.487 -1.673 -17.753 1.00 93.88 97 GLU A CA 1
ATOM 808 C C . GLU A 1 97 ? 13.287 -2.106 -16.518 1.00 93.88 97 GLU A C 1
ATOM 810 O O . GLU A 1 97 ? 14.479 -2.387 -16.634 1.00 93.88 97 GLU A O 1
ATOM 815 N N . ALA A 1 98 ? 12.638 -2.222 -15.353 1.00 93.69 98 ALA A N 1
ATOM 816 C CA . ALA A 1 98 ? 13.282 -2.668 -14.116 1.00 93.69 98 ALA A CA 1
ATOM 817 C C . ALA A 1 98 ? 13.842 -4.091 -14.247 1.00 93.69 98 ALA A C 1
ATOM 819 O O . ALA A 1 98 ? 14.990 -4.348 -13.883 1.00 93.69 98 ALA A O 1
ATOM 820 N N . ARG A 1 99 ? 13.055 -5.017 -14.811 1.00 94.25 99 ARG A N 1
ATOM 821 C CA . ARG A 1 99 ? 13.465 -6.411 -15.036 1.00 94.25 99 ARG A CA 1
ATOM 822 C C . ARG A 1 99 ? 14.644 -6.500 -16.012 1.00 94.25 99 ARG A C 1
ATOM 824 O O . ARG A 1 99 ? 15.569 -7.274 -15.781 1.00 94.25 99 ARG A O 1
ATOM 831 N N . TYR A 1 100 ? 14.645 -5.679 -17.061 1.00 92.44 100 TYR A N 1
ATOM 832 C CA . TYR A 1 100 ? 15.740 -5.602 -18.027 1.00 92.44 100 TYR A CA 1
ATOM 833 C C . TYR A 1 100 ? 17.020 -5.013 -17.419 1.00 92.44 100 TYR A C 1
ATOM 835 O O . TYR A 1 100 ? 18.101 -5.566 -17.611 1.00 92.44 100 TYR A O 1
ATOM 843 N N . LEU A 1 101 ? 16.912 -3.924 -16.651 1.00 92.94 101 LEU A N 1
ATOM 844 C CA . LEU A 1 101 ? 18.058 -3.328 -15.957 1.00 92.94 101 LEU A CA 1
ATOM 845 C C . LEU A 1 101 ? 18.653 -4.287 -14.929 1.00 92.94 101 LEU A C 1
ATOM 847 O O . LEU A 1 101 ? 19.869 -4.448 -14.904 1.00 92.94 101 LEU A O 1
ATOM 851 N N . LYS A 1 102 ? 17.809 -4.985 -14.159 1.00 92.75 102 LYS A N 1
ATOM 852 C CA . LYS A 1 102 ? 18.250 -6.024 -13.224 1.00 92.75 102 LYS A CA 1
ATOM 853 C C . LYS A 1 102 ? 19.017 -7.136 -13.939 1.00 92.75 102 LYS A C 1
ATOM 855 O O . LYS A 1 102 ? 20.095 -7.507 -13.500 1.00 92.75 102 LYS A O 1
ATOM 860 N N . PHE A 1 103 ? 18.500 -7.621 -15.069 1.00 91.12 103 PHE A N 1
ATOM 861 C CA . PHE A 1 103 ? 19.204 -8.618 -15.877 1.00 91.12 103 PHE A CA 1
ATOM 862 C C . PHE A 1 103 ? 20.584 -8.119 -16.330 1.00 91.12 103 PHE A C 1
ATOM 864 O O . PHE A 1 103 ? 21.566 -8.849 -16.212 1.00 91.12 103 PHE A O 1
ATOM 871 N N . ILE A 1 104 ? 20.682 -6.872 -16.806 1.00 89.94 104 ILE A N 1
ATOM 872 C CA . ILE A 1 104 ? 21.971 -6.289 -17.202 1.00 89.94 104 ILE A CA 1
ATOM 873 C C . ILE A 1 104 ? 22.930 -6.215 -16.013 1.00 89.94 104 ILE A C 1
ATOM 875 O O . ILE A 1 104 ? 24.083 -6.621 -16.134 1.00 89.94 104 ILE A O 1
ATOM 879 N N . ASP A 1 105 ? 22.457 -5.705 -14.880 1.00 89.75 105 ASP A N 1
ATOM 880 C CA . ASP A 1 105 ? 23.289 -5.480 -13.700 1.00 89.75 105 ASP A CA 1
ATOM 881 C C . ASP A 1 105 ? 23.762 -6.787 -13.060 1.00 89.75 105 ASP A C 1
ATOM 883 O O . ASP A 1 105 ? 24.887 -6.837 -12.570 1.00 89.75 105 ASP A O 1
ATOM 887 N N . ASP A 1 106 ? 22.960 -7.850 -13.122 1.00 89.25 106 ASP A N 1
ATOM 888 C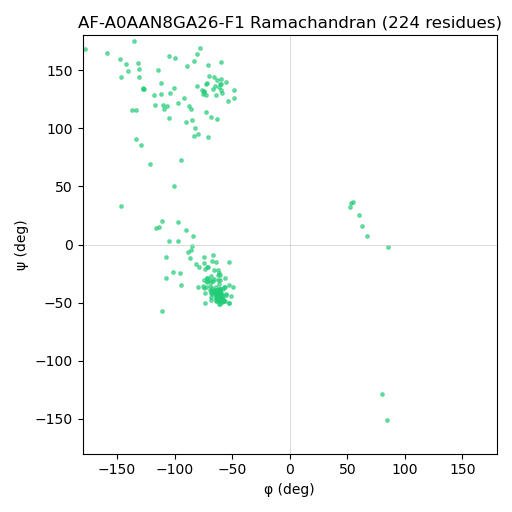 CA . ASP A 1 106 ? 23.318 -9.163 -12.582 1.00 89.25 106 ASP A CA 1
ATOM 889 C C . ASP A 1 106 ? 24.252 -9.948 -13.523 1.00 89.25 106 ASP A C 1
ATOM 891 O O . ASP A 1 106 ? 25.131 -10.676 -13.060 1.00 89.25 106 ASP A O 1
ATOM 895 N N . LYS A 1 107 ? 24.070 -9.833 -14.847 1.00 87.25 107 LYS A N 1
ATOM 896 C CA . LYS A 1 107 ? 24.748 -10.699 -15.834 1.00 87.25 107 LYS A CA 1
ATOM 897 C C . LYS A 1 107 ? 25.949 -10.053 -16.521 1.00 87.25 107 LYS A C 1
ATOM 899 O O . LYS A 1 107 ? 26.838 -10.765 -16.971 1.00 87.25 107 LYS A O 1
ATOM 904 N N . PHE A 1 108 ? 26.010 -8.724 -16.580 1.00 86.06 108 PHE A N 1
ATOM 905 C CA . PHE A 1 108 ? 27.100 -7.983 -17.230 1.00 86.06 108 PHE A CA 1
ATOM 906 C C . PHE A 1 108 ? 27.983 -7.230 -16.226 1.00 86.06 108 PHE A C 1
ATOM 908 O O . PHE A 1 108 ? 28.708 -6.304 -16.595 1.00 86.06 108 PHE A O 1
ATOM 915 N N . GLN A 1 109 ? 27.948 -7.631 -14.954 1.00 85.19 109 GLN A N 1
ATOM 916 C CA . GLN A 1 109 ? 28.861 -7.129 -13.932 1.00 85.19 109 GLN A CA 1
ATOM 917 C C . GLN A 1 109 ? 30.265 -7.696 -14.149 1.00 85.19 109 GLN A C 1
ATOM 919 O O . GLN A 1 109 ? 30.487 -8.891 -14.014 1.00 85.19 109 GLN A O 1
ATOM 924 N N . PHE A 1 110 ? 31.227 -6.840 -14.477 1.00 85.50 110 PHE A N 1
ATOM 925 C CA . PHE A 1 110 ? 32.613 -7.255 -14.676 1.00 85.50 110 PHE A CA 1
ATOM 926 C C . PHE A 1 110 ? 33.344 -7.288 -13.327 1.00 85.50 110 PHE A C 1
ATOM 928 O O . PHE A 1 110 ? 33.627 -6.237 -12.749 1.00 85.50 110 PHE A O 1
ATOM 935 N N . VAL A 1 111 ? 33.620 -8.487 -12.808 1.00 84.56 111 VAL A N 1
ATOM 936 C CA . VAL A 1 111 ? 34.245 -8.699 -11.492 1.00 84.56 111 VAL A CA 1
ATOM 937 C C . VAL A 1 111 ? 35.473 -9.586 -11.669 1.00 84.56 111 VAL A C 1
ATOM 939 O O . VAL A 1 111 ? 35.416 -10.596 -12.358 1.00 84.56 111 VAL A O 1
ATOM 942 N N . ASN A 1 112 ? 36.602 -9.222 -11.053 1.00 83.75 112 ASN A N 1
ATOM 943 C CA . ASN A 1 112 ? 37.865 -9.973 -11.150 1.00 83.75 112 ASN A CA 1
ATOM 944 C C . ASN A 1 112 ? 38.348 -10.215 -12.594 1.00 83.75 112 ASN A C 1
ATOM 946 O O . ASN A 1 112 ? 38.923 -11.255 -12.890 1.00 83.75 112 ASN A O 1
ATOM 950 N N . ASN A 1 113 ? 38.142 -9.236 -13.481 1.00 85.81 113 ASN A N 1
ATOM 951 C CA . ASN A 1 113 ? 38.450 -9.315 -14.915 1.00 85.81 113 ASN A CA 1
ATOM 952 C C . ASN A 1 113 ? 37.664 -10.373 -15.706 1.00 85.81 113 ASN A C 1
ATOM 954 O O . ASN A 1 113 ? 38.026 -10.678 -16.842 1.00 85.81 113 ASN A O 1
ATOM 958 N N . GLU A 1 114 ? 36.576 -10.895 -15.143 1.00 87.44 114 GLU A N 1
ATOM 959 C CA . GLU A 1 114 ? 35.731 -11.892 -15.787 1.00 87.44 114 GLU A CA 1
ATOM 960 C C . GLU A 1 114 ? 34.252 -11.503 -15.687 1.00 87.44 114 GLU A C 1
ATOM 962 O O . GLU A 1 114 ? 33.826 -10.730 -14.823 1.00 87.44 114 GLU A O 1
ATOM 967 N N . PHE A 1 115 ? 33.455 -12.028 -16.615 1.00 86.56 115 PHE A N 1
ATOM 968 C CA . PHE A 1 115 ? 32.001 -11.959 -16.525 1.00 86.56 115 PHE A CA 1
ATOM 969 C C . PHE A 1 115 ? 31.464 -13.174 -15.759 1.00 86.56 115 PHE A C 1
ATOM 971 O O . PHE A 1 115 ? 32.087 -14.239 -15.784 1.00 86.56 115 PHE A O 1
ATOM 978 N N . PRO A 1 116 ? 30.289 -13.057 -15.116 1.00 87.56 116 PRO A N 1
ATOM 979 C CA . PRO A 1 116 ? 29.602 -14.193 -14.532 1.00 87.56 116 PRO A CA 1
ATOM 980 C C . PRO A 1 116 ? 29.376 -15.277 -15.589 1.00 87.56 116 PRO A C 1
ATOM 982 O O . PRO A 1 116 ? 29.025 -14.981 -16.732 1.00 87.56 116 PRO A O 1
ATOM 985 N N . ALA A 1 117 ? 29.559 -16.540 -15.203 1.00 86.62 117 ALA A N 1
ATOM 986 C CA . ALA A 1 117 ? 29.300 -17.662 -16.095 1.00 86.62 117 ALA A CA 1
ATOM 987 C C . ALA A 1 117 ? 27.826 -17.685 -16.538 1.00 86.62 117 ALA A C 1
ATOM 989 O O . ALA A 1 117 ? 26.922 -17.495 -15.717 1.00 86.62 117 ALA A O 1
ATOM 990 N N . GLU A 1 118 ? 27.599 -17.959 -17.826 1.00 86.19 118 GLU A N 1
ATOM 991 C CA . GLU A 1 118 ? 26.261 -18.147 -18.392 1.00 86.19 118 GLU A CA 1
ATOM 992 C C . GLU A 1 118 ? 25.555 -19.299 -17.667 1.00 86.19 118 GLU A C 1
ATOM 994 O O . GLU A 1 118 ? 26.106 -20.393 -17.508 1.00 86.19 118 GLU A O 1
ATOM 999 N N . ARG A 1 119 ? 24.320 -19.063 -17.230 1.00 88.06 119 ARG A N 1
ATOM 1000 C CA . ARG A 1 119 ? 23.473 -20.087 -16.623 1.00 88.06 119 ARG A CA 1
ATOM 1001 C C . ARG A 1 119 ? 22.395 -20.534 -17.608 1.00 88.06 119 ARG A C 1
ATOM 1003 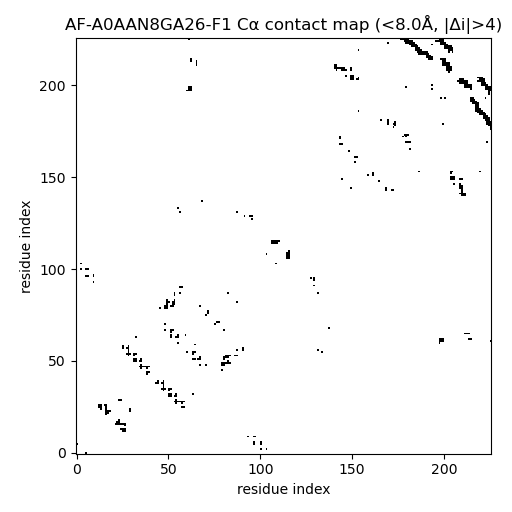O O . ARG A 1 119 ? 22.078 -19.843 -18.571 1.00 88.06 119 ARG A O 1
ATOM 1010 N N . GLN A 1 120 ? 21.786 -21.694 -17.367 1.00 85.62 120 GLN A N 1
ATOM 1011 C CA . GLN A 1 120 ? 20.734 -22.217 -18.249 1.00 85.62 120 GLN A CA 1
ATOM 1012 C C . GLN A 1 120 ? 19.520 -21.272 -18.344 1.00 85.62 120 GLN A C 1
ATOM 1014 O O . GLN A 1 120 ? 18.887 -21.194 -19.397 1.00 85.62 120 GLN A O 1
ATOM 1019 N N . ASP A 1 121 ? 19.230 -20.525 -17.275 1.00 84.88 121 ASP A N 1
ATOM 1020 C CA . ASP A 1 121 ? 18.191 -19.493 -17.230 1.00 84.88 121 ASP A CA 1
ATOM 1021 C C . ASP A 1 121 ? 18.432 -18.335 -18.203 1.00 84.88 121 ASP A C 1
ATOM 1023 O O . ASP A 1 121 ? 17.461 -17.761 -18.689 1.00 84.88 121 ASP A O 1
ATOM 1027 N N . ASP A 1 122 ? 19.681 -18.044 -18.573 1.00 83.50 122 ASP A N 1
ATOM 1028 C CA . ASP A 1 122 ? 20.013 -16.939 -19.486 1.00 83.50 122 ASP A CA 1
ATOM 1029 C C . ASP A 1 122 ? 19.579 -17.204 -20.930 1.00 83.50 122 ASP A C 1
ATOM 1031 O O . ASP A 1 122 ? 19.411 -16.278 -21.724 1.00 83.50 122 ASP A O 1
ATOM 1035 N N . ARG A 1 123 ? 19.347 -18.477 -21.266 1.00 85.62 123 ARG A N 1
ATOM 1036 C CA . ARG A 1 123 ? 18.844 -18.904 -22.578 1.00 85.62 123 ARG A CA 1
ATOM 1037 C C . ARG A 1 123 ? 17.328 -18.872 -22.663 1.00 85.62 123 ARG A C 1
ATOM 1039 O O . ARG A 1 123 ? 16.772 -19.035 -23.751 1.00 85.62 123 ARG A O 1
ATOM 1046 N N . MET A 1 124 ? 16.647 -18.705 -21.529 1.00 88.50 124 MET A N 1
ATOM 1047 C CA . MET A 1 124 ? 15.202 -18.559 -21.526 1.00 88.50 124 MET A CA 1
ATOM 1048 C C . MET A 1 124 ? 14.821 -17.212 -22.135 1.00 88.50 124 MET A C 1
ATOM 1050 O O . MET A 1 124 ? 15.509 -16.202 -21.986 1.00 88.50 124 MET A O 1
ATOM 1054 N N . LYS A 1 125 ? 13.692 -17.193 -22.845 1.00 89.19 125 LYS A N 1
ATOM 1055 C CA . LYS A 1 125 ? 13.149 -15.950 -23.387 1.00 89.19 125 LYS A CA 1
ATOM 1056 C C . LYS A 1 125 ? 12.858 -14.989 -22.234 1.00 89.19 125 LYS A C 1
ATOM 1058 O O . LYS A 1 125 ? 12.287 -15.395 -21.225 1.00 89.19 125 LYS A O 1
ATOM 1063 N N . PHE A 1 126 ? 13.199 -13.716 -22.426 1.00 89.00 126 PHE A N 1
ATOM 1064 C CA . PHE A 1 126 ? 12.871 -12.664 -21.472 1.00 89.00 126 PHE A CA 1
ATOM 1065 C C . PHE A 1 126 ? 11.373 -12.673 -21.165 1.00 89.00 126 PHE A C 1
ATOM 1067 O O . PHE A 1 126 ? 10.540 -12.566 -22.073 1.00 89.00 126 PHE A O 1
ATOM 1074 N N . ASP A 1 127 ? 11.048 -12.803 -19.884 1.00 91.50 127 ASP A N 1
ATOM 1075 C CA . ASP A 1 127 ? 9.672 -12.772 -19.429 1.00 91.50 127 ASP A CA 1
ATOM 1076 C C . ASP A 1 127 ? 9.111 -11.357 -19.606 1.00 91.50 127 ASP A C 1
ATOM 1078 O O . ASP A 1 127 ? 9.503 -10.417 -18.910 1.00 91.50 127 ASP A O 1
ATOM 1082 N N . SER A 1 128 ? 8.189 -11.214 -20.556 1.00 90.62 128 SER A N 1
ATOM 1083 C CA . SER A 1 128 ? 7.467 -9.971 -20.817 1.00 90.62 128 SER A CA 1
ATOM 1084 C C . SER A 1 128 ? 6.096 -9.920 -20.141 1.00 90.62 128 SER A C 1
ATOM 1086 O O . SER A 1 128 ? 5.343 -8.974 -20.369 1.00 90.62 128 SER A O 1
ATOM 1088 N N . SER A 1 129 ? 5.730 -10.942 -19.364 1.00 92.88 129 SER A N 1
ATOM 1089 C CA . SER A 1 129 ? 4.464 -10.962 -18.643 1.00 92.88 129 SER A CA 1
ATOM 1090 C C . SER A 1 129 ? 4.533 -10.045 -17.421 1.00 92.88 129 SER A C 1
ATOM 1092 O O . SER A 1 129 ? 5.503 -10.047 -16.655 1.00 92.88 129 SER A O 1
ATOM 1094 N N . VAL A 1 130 ? 3.500 -9.219 -17.268 1.00 94.06 130 VAL A N 1
ATOM 1095 C CA . VAL A 1 130 ? 3.325 -8.307 -16.137 1.00 94.06 130 VAL A CA 1
ATOM 1096 C C . VAL A 1 130 ? 1.885 -8.449 -15.664 1.00 94.06 130 VAL A C 1
ATOM 1098 O O . VAL A 1 130 ? 0.956 -8.142 -16.414 1.00 94.06 130 VAL A O 1
ATOM 1101 N N . SER A 1 131 ? 1.710 -8.940 -14.436 1.00 91.62 131 SER A N 1
ATOM 1102 C CA . SER A 1 131 ? 0.398 -9.023 -13.792 1.00 91.62 131 SER A CA 1
ATOM 1103 C C . SER A 1 131 ? -0.039 -7.637 -13.338 1.00 91.62 131 SER A C 1
ATOM 1105 O O . SER A 1 131 ? 0.726 -6.933 -12.693 1.00 91.62 131 SER A O 1
ATOM 1107 N N . VAL A 1 132 ? -1.275 -7.272 -13.662 1.00 92.88 132 VAL A N 1
ATOM 1108 C CA . VAL A 1 132 ? -1.930 -6.019 -13.236 1.00 92.88 132 VAL A CA 1
ATOM 1109 C C . VAL A 1 132 ? -3.005 -6.310 -12.180 1.00 92.88 132 VAL A C 1
ATOM 1111 O O . VAL A 1 132 ? -3.554 -5.406 -11.560 1.00 92.88 132 VAL A O 1
ATOM 1114 N N . GLU A 1 133 ? -3.322 -7.589 -11.982 1.00 90.62 133 GLU A N 1
ATOM 1115 C CA . GLU A 1 133 ? -4.321 -8.036 -11.023 1.00 90.62 133 GLU A CA 1
ATOM 1116 C C . GLU A 1 133 ? -3.809 -7.872 -9.590 1.00 90.62 133 GLU A C 1
ATOM 1118 O O . GLU A 1 133 ? -2.648 -8.158 -9.284 1.00 90.62 133 GLU A O 1
ATOM 1123 N N . ASP A 1 134 ? -4.700 -7.410 -8.715 1.00 91.50 134 ASP A N 1
ATOM 1124 C CA . ASP A 1 134 ? -4.442 -7.275 -7.286 1.00 91.50 134 ASP A CA 1
ATOM 1125 C C . ASP A 1 134 ? -4.832 -8.569 -6.574 1.00 91.50 134 ASP A C 1
ATOM 1127 O O . ASP A 1 134 ? -6.014 -8.856 -6.391 1.00 91.50 134 ASP A O 1
ATOM 1131 N N . HIS A 1 135 ? -3.816 -9.332 -6.179 1.00 91.81 135 HIS A N 1
ATOM 1132 C CA . HIS A 1 135 ? -3.950 -10.641 -5.529 1.00 91.81 135 HIS A CA 1
ATOM 1133 C C . HIS A 1 135 ? -4.022 -10.559 -3.999 1.00 91.81 135 HIS A C 1
ATOM 1135 O O . HIS A 1 135 ? -3.849 -11.564 -3.315 1.00 91.81 135 HIS A O 1
ATOM 1141 N N . PHE A 1 136 ? -4.208 -9.365 -3.436 1.00 94.00 136 PHE A N 1
ATOM 1142 C CA . PHE A 1 136 ? -4.261 -9.194 -1.990 1.00 94.00 136 PHE A CA 1
ATOM 1143 C C . PHE A 1 136 ? -5.563 -9.735 -1.398 1.00 94.00 136 PHE A C 1
ATOM 1145 O O . PHE A 1 136 ? -6.660 -9.353 -1.813 1.00 94.00 136 PHE A O 1
ATOM 1152 N N . ASP A 1 137 ? -5.431 -10.583 -0.381 1.00 93.19 137 ASP A N 1
ATOM 1153 C CA . ASP A 1 137 ? -6.563 -11.164 0.328 1.00 93.19 137 ASP A CA 1
ATOM 1154 C C . ASP A 1 137 ? -7.142 -10.165 1.343 1.00 93.19 137 ASP A C 1
ATOM 1156 O O . ASP A 1 137 ? -6.676 -10.016 2.475 1.00 93.19 137 ASP A O 1
ATOM 1160 N N . TYR A 1 138 ? -8.176 -9.446 0.910 1.00 92.38 138 TYR A N 1
ATOM 1161 C CA . TYR A 1 138 ? -8.908 -8.506 1.755 1.00 92.38 138 TYR A CA 1
ATOM 1162 C C . TYR A 1 138 ? -9.724 -9.193 2.855 1.00 92.38 138 TYR A C 1
ATOM 1164 O O . TYR A 1 138 ? -9.962 -8.581 3.898 1.00 92.38 138 TYR A O 1
ATOM 1172 N N . GLU A 1 139 ? -10.154 -10.438 2.644 1.00 91.19 139 GLU A N 1
ATOM 1173 C CA . GLU A 1 139 ? -10.948 -11.183 3.623 1.00 91.19 139 GLU A CA 1
ATOM 1174 C C . GLU A 1 139 ? -10.069 -11.657 4.779 1.00 91.19 139 GLU A C 1
ATOM 1176 O O . GLU A 1 139 ? -10.484 -11.550 5.938 1.00 91.19 139 GLU A O 1
ATOM 1181 N N . ALA A 1 140 ? -8.824 -12.054 4.492 1.00 93.38 140 ALA A N 1
ATOM 1182 C CA . ALA A 1 140 ? -7.839 -12.424 5.506 1.00 93.38 140 ALA A CA 1
ATOM 1183 C C . ALA A 1 140 ? -7.654 -11.338 6.577 1.00 93.38 140 ALA A C 1
ATOM 1185 O O . ALA A 1 140 ? -7.505 -11.668 7.751 1.00 93.38 140 ALA A O 1
ATOM 1186 N N . VAL A 1 141 ? -7.741 -10.048 6.218 1.00 92.75 141 VAL A N 1
ATOM 1187 C CA . VAL A 1 141 ? -7.634 -8.933 7.181 1.00 92.75 141 VAL A CA 1
ATOM 1188 C C . VAL A 1 141 ? -8.735 -8.996 8.243 1.00 92.75 141 VAL A C 1
ATOM 1190 O O . VAL A 1 141 ? -8.477 -8.815 9.432 1.00 92.75 141 VAL A O 1
ATOM 1193 N N . THR A 1 142 ? -9.966 -9.297 7.827 1.00 89.25 142 THR A N 1
ATOM 1194 C CA . THR A 1 142 ? -11.121 -9.415 8.735 1.00 89.25 142 THR A CA 1
ATOM 1195 C C . THR A 1 142 ? -11.111 -10.702 9.560 1.00 89.25 142 THR A C 1
ATOM 1197 O O . THR A 1 142 ? -11.880 -10.834 10.506 1.00 89.25 142 THR A O 1
ATOM 1200 N N . GLN A 1 143 ? -10.231 -11.644 9.221 1.00 92.88 143 GLN A N 1
ATOM 1201 C CA . GLN A 1 143 ? -10.058 -12.920 9.914 1.00 92.88 143 GLN A CA 1
ATOM 1202 C C . GLN A 1 143 ? -8.787 -12.951 10.776 1.00 92.88 143 GLN A C 1
ATOM 1204 O O . GLN A 1 143 ? -8.484 -13.974 11.391 1.00 92.88 143 GLN A O 1
ATOM 1209 N N . LEU A 1 144 ? -8.046 -11.837 10.857 1.00 95.06 144 LEU A N 1
ATOM 1210 C CA . LEU A 1 144 ? -6.830 -11.744 11.666 1.00 95.06 144 LEU A CA 1
ATOM 1211 C C . LEU A 1 144 ? -7.103 -11.955 13.153 1.00 95.06 144 LEU A C 1
ATOM 1213 O O . LEU A 1 144 ? -6.222 -12.451 13.849 1.00 95.06 144 LEU A O 1
ATOM 1217 N N . LEU A 1 145 ? -8.293 -11.591 13.637 1.00 94.81 145 LEU A N 1
ATOM 1218 C CA . LEU A 1 145 ? -8.695 -11.738 15.030 1.00 94.81 145 LEU A CA 1
ATOM 1219 C C . LEU A 1 145 ? -10.021 -12.479 15.167 1.00 94.81 145 LEU A C 1
ATOM 1221 O O . LEU A 1 145 ? -11.016 -12.164 14.520 1.00 94.81 145 LEU A O 1
ATOM 1225 N N . SER A 1 146 ? -10.057 -13.422 16.102 1.00 93.81 146 SER A N 1
ATOM 1226 C CA . SER A 1 146 ? -11.288 -14.041 16.575 1.00 93.81 146 SER A CA 1
ATOM 1227 C C . SER A 1 146 ? -11.966 -13.192 17.654 1.00 93.81 146 SER A C 1
ATOM 1229 O O . SER A 1 146 ? -11.337 -12.432 18.397 1.00 93.81 146 SER A O 1
ATOM 1231 N N . SER A 1 147 ? -13.274 -13.391 17.833 1.00 92.25 147 SER A N 1
ATOM 1232 C CA . SER A 1 147 ? -14.044 -12.679 18.862 1.00 92.25 147 SER A CA 1
ATOM 1233 C C . SER A 1 147 ? -13.545 -12.941 20.292 1.00 92.25 147 SER A C 1
ATOM 1235 O O . SER A 1 147 ? -13.759 -12.110 21.174 1.00 92.25 147 SER A O 1
ATOM 1237 N N . ALA A 1 148 ? -12.902 -14.087 20.549 1.00 91.25 148 ALA A N 1
ATOM 1238 C CA . ALA A 1 148 ? -12.292 -14.391 21.843 1.00 91.25 148 ALA A CA 1
ATOM 1239 C C . ALA A 1 148 ? -11.005 -13.580 22.062 1.00 91.25 148 ALA A C 1
ATOM 1241 O O . ALA A 1 148 ? -10.807 -13.021 23.139 1.00 91.25 148 ALA A O 1
ATOM 1242 N N . GLU A 1 149 ? -10.172 -13.449 21.028 1.00 92.69 149 GLU A N 1
ATOM 1243 C CA . GLU A 1 149 ? -8.934 -12.666 21.080 1.00 92.69 149 GLU A CA 1
ATOM 1244 C C . GLU A 1 149 ? -9.217 -11.173 21.255 1.00 92.69 149 GLU A C 1
ATOM 1246 O O . GLU A 1 149 ? -8.582 -10.536 22.090 1.00 92.69 149 GLU A O 1
ATOM 1251 N N . CYS A 1 150 ? -10.226 -10.622 20.571 1.00 93.31 150 CYS A N 1
ATOM 1252 C CA . CYS A 1 150 ? -10.648 -9.232 20.780 1.00 93.31 150 CYS A CA 1
ATOM 1253 C C . CYS A 1 150 ? -11.084 -8.969 22.230 1.00 93.31 150 CYS A C 1
ATOM 1255 O O . CYS A 1 150 ? -10.680 -7.971 22.824 1.00 93.31 150 CYS A O 1
ATOM 1257 N N . LYS A 1 151 ? -11.847 -9.887 22.846 1.00 91.25 151 LYS A N 1
ATOM 1258 C CA . LYS A 1 151 ? -12.235 -9.772 24.266 1.00 91.25 151 LYS A CA 1
ATOM 1259 C C . LYS A 1 151 ? -11.017 -9.770 25.191 1.00 91.25 151 LYS A C 1
ATOM 1261 O O . LYS A 1 151 ? -10.975 -8.970 26.124 1.00 91.25 151 LYS A O 1
ATOM 1266 N N . SER A 1 152 ? -10.033 -10.624 24.913 1.00 90.31 152 SER A N 1
ATOM 1267 C CA . SER A 1 152 ? -8.779 -10.700 25.670 1.00 90.31 152 SER A CA 1
ATOM 1268 C C . SER A 1 152 ? -7.895 -9.465 25.476 1.00 90.31 152 SER A C 1
ATOM 1270 O O . SER A 1 152 ? -7.304 -8.981 26.432 1.00 90.31 152 SER A O 1
ATOM 1272 N N . LEU A 1 153 ? -7.812 -8.911 24.262 1.00 90.25 153 LEU A N 1
ATOM 1273 C CA . LEU A 1 153 ? -7.033 -7.697 23.995 1.00 90.25 153 LEU A CA 1
ATOM 1274 C C . LEU A 1 153 ? -7.693 -6.448 24.585 1.00 90.25 153 LEU A C 1
ATOM 1276 O O . LEU A 1 153 ? -6.995 -5.532 25.012 1.00 90.25 153 LEU A O 1
ATOM 1280 N N . ARG A 1 154 ? -9.026 -6.412 24.637 1.00 89.44 154 ARG A N 1
ATOM 1281 C CA . ARG A 1 154 ? -9.793 -5.301 25.206 1.00 89.44 154 ARG A CA 1
ATOM 1282 C C . ARG A 1 154 ? -9.750 -5.255 26.738 1.00 89.44 154 ARG A C 1
ATOM 1284 O O . ARG A 1 154 ? -10.044 -4.208 27.315 1.00 89.44 154 ARG A O 1
ATOM 1291 N N . SER A 1 155 ? -9.433 -6.357 27.422 1.00 84.94 155 SER A N 1
ATOM 1292 C CA . SER A 1 155 ? -9.485 -6.387 28.886 1.00 84.94 155 SER A CA 1
ATOM 1293 C C . SER A 1 155 ? -8.476 -5.417 29.508 1.00 84.94 155 SER A C 1
ATOM 1295 O O . SER A 1 155 ? -7.284 -5.465 29.214 1.00 84.94 155 SER A O 1
ATOM 1297 N N . ALA A 1 156 ? -8.948 -4.566 30.422 1.00 74.81 156 ALA A N 1
ATOM 1298 C CA . ALA A 1 156 ? -8.105 -3.601 31.133 1.00 74.81 156 ALA A CA 1
ATOM 1299 C C . ALA A 1 156 ? -7.074 -4.267 32.062 1.00 74.81 156 ALA A C 1
ATOM 1301 O O . ALA A 1 156 ? -6.055 -3.666 32.397 1.00 74.81 156 ALA A O 1
ATOM 1302 N N . PHE A 1 157 ? -7.337 -5.510 32.471 1.00 73.12 157 PHE A N 1
ATOM 1303 C CA . PHE A 1 157 ? -6.417 -6.306 33.267 1.00 73.12 157 PHE A CA 1
ATOM 1304 C C . PHE A 1 157 ? -5.542 -7.145 32.331 1.00 73.12 157 PHE A C 1
ATOM 1306 O O . PHE A 1 157 ? -6.094 -7.862 31.493 1.00 73.12 157 PHE A O 1
ATOM 1313 N N . PRO A 1 158 ? -4.205 -7.066 32.440 1.00 62.50 158 PRO A N 1
ATOM 1314 C CA . PRO A 1 158 ? -3.314 -7.877 31.626 1.00 62.50 158 PRO A CA 1
ATOM 1315 C C . PRO A 1 158 ? -3.540 -9.353 31.956 1.00 62.50 158 PRO A C 1
ATOM 1317 O O . PRO A 1 158 ? -3.201 -9.836 33.036 1.00 62.50 158 PRO A O 1
ATOM 1320 N N . VAL A 1 159 ? -4.161 -10.070 31.021 1.00 68.81 159 VAL A N 1
ATOM 1321 C CA . VAL A 1 159 ? -4.205 -11.532 31.040 1.00 68.81 159 VAL A CA 1
ATOM 1322 C C . VAL A 1 159 ? -2.762 -12.024 30.912 1.00 68.81 159 VAL A C 1
ATOM 1324 O O . VAL A 1 159 ? -1.998 -11.446 30.143 1.00 68.81 159 VAL A O 1
ATOM 1327 N N . ALA A 1 160 ? -2.385 -13.097 31.613 1.00 69.94 160 ALA A N 1
ATOM 1328 C CA . ALA A 1 160 ? -1.012 -13.631 31.634 1.00 69.94 160 ALA A CA 1
ATOM 1329 C C . ALA A 1 160 ? -0.400 -13.917 30.239 1.00 69.94 160 ALA A C 1
ATOM 1331 O O . ALA A 1 160 ? 0.810 -14.077 30.118 1.00 69.94 160 ALA A O 1
ATOM 1332 N N . HIS A 1 161 ? -1.229 -13.951 29.190 1.00 78.75 161 HIS A N 1
ATOM 1333 C CA . HIS A 1 161 ? -0.860 -14.253 27.808 1.00 78.75 161 HIS A CA 1
ATOM 1334 C C . HIS A 1 161 ? -1.080 -13.082 26.832 1.00 78.75 161 HIS A C 1
ATOM 1336 O O . HIS A 1 161 ? -1.059 -13.294 25.622 1.00 78.75 161 HIS A O 1
ATOM 1342 N N . SER A 1 162 ? -1.298 -11.845 27.304 1.00 80.62 162 SER A N 1
ATOM 1343 C CA . SER A 1 162 ? -1.555 -10.706 26.403 1.00 80.62 162 SER A CA 1
ATOM 1344 C C . SER A 1 162 ? -0.402 -10.432 25.441 1.00 80.62 162 SER A C 1
ATOM 1346 O O . SER A 1 162 ? -0.633 -10.115 24.278 1.00 80.62 162 SER A O 1
ATOM 1348 N N . ASP A 1 163 ? 0.830 -10.574 25.921 1.00 85.06 163 ASP A N 1
ATOM 1349 C CA . ASP A 1 163 ? 2.027 -10.271 25.135 1.00 85.06 163 ASP A CA 1
ATOM 1350 C C . ASP A 1 163 ? 2.293 -11.365 24.097 1.00 85.06 163 ASP A C 1
ATOM 1352 O O . ASP A 1 163 ? 2.672 -11.073 22.964 1.00 85.06 163 ASP A O 1
ATOM 1356 N N . GLN A 1 164 ? 2.003 -12.622 24.453 1.00 90.62 164 GLN A N 1
ATOM 1357 C CA . GLN A 1 164 ? 2.025 -13.752 23.522 1.00 90.62 164 GLN A CA 1
ATOM 1358 C C . GLN A 1 164 ? 0.985 -13.561 22.415 1.00 90.62 164 GLN A C 1
ATOM 1360 O O . GLN A 1 164 ? 1.313 -13.691 21.240 1.00 90.62 164 GLN A O 1
ATOM 1365 N N . LEU A 1 165 ? -0.234 -13.145 22.774 1.00 92.12 165 LEU A N 1
ATOM 1366 C CA . LEU A 1 165 ? -1.297 -12.884 21.808 1.00 92.12 165 LEU A CA 1
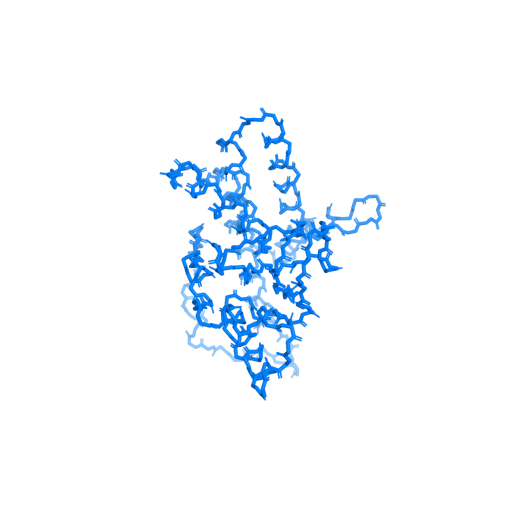ATOM 1367 C C . LEU A 1 165 ? -0.943 -11.743 20.839 1.00 92.12 165 LEU A C 1
ATOM 1369 O O . LEU A 1 165 ? -1.220 -11.842 19.646 1.00 92.12 165 LEU A O 1
ATOM 1373 N N . ILE A 1 166 ? -0.314 -10.667 21.328 1.00 93.31 166 ILE A N 1
ATOM 1374 C CA . ILE A 1 166 ? 0.173 -9.578 20.467 1.00 93.31 166 ILE A CA 1
ATOM 1375 C C . ILE A 1 166 ? 1.275 -10.084 19.530 1.00 93.31 166 ILE A C 1
ATOM 1377 O O . ILE A 1 166 ? 1.246 -9.748 18.349 1.00 93.31 166 ILE A O 1
ATOM 1381 N N . ALA A 1 167 ? 2.207 -10.908 20.014 1.00 94.38 167 ALA A N 1
ATOM 1382 C CA . ALA A 1 167 ? 3.269 -11.475 19.183 1.00 94.38 167 ALA A CA 1
ATOM 1383 C C . ALA A 1 167 ? 2.721 -12.410 18.086 1.00 94.38 167 ALA A C 1
ATOM 1385 O O . ALA A 1 167 ? 3.152 -12.338 16.935 1.00 94.38 167 ALA A O 1
ATOM 1386 N N . GLU A 1 168 ? 1.733 -13.246 18.412 1.00 95.25 168 GLU A N 1
ATOM 1387 C CA . GLU A 1 168 ? 1.032 -14.102 17.447 1.00 95.25 168 GLU A CA 1
ATOM 1388 C C . GLU A 1 168 ? 0.217 -13.284 16.438 1.00 95.25 168 GLU A C 1
ATOM 1390 O O . GLU A 1 168 ? 0.188 -13.595 15.245 1.00 95.25 168 GLU A O 1
ATOM 1395 N N . LEU A 1 169 ? -0.440 -12.211 16.889 1.00 96.12 169 LEU A N 1
ATOM 1396 C CA . LEU A 1 169 ? -1.130 -11.278 16.002 1.00 96.12 169 LEU A CA 1
ATOM 1397 C C . LEU A 1 169 ? -0.145 -10.556 15.077 1.00 96.12 169 LEU A C 1
ATOM 1399 O O . LEU A 1 169 ? -0.405 -10.467 13.883 1.00 96.12 169 LEU A O 1
ATOM 1403 N N . GLU A 1 170 ? 0.999 -10.097 15.584 1.00 96.81 170 GLU A N 1
ATOM 1404 C CA . GLU A 1 170 ? 2.047 -9.488 14.763 1.00 96.81 170 GLU A CA 1
ATOM 1405 C C . GLU A 1 170 ? 2.559 -10.467 13.700 1.00 96.81 170 GLU A C 1
ATOM 1407 O O . GLU A 1 170 ? 2.714 -10.085 12.542 1.00 96.81 170 GLU A O 1
ATOM 1412 N N . ALA A 1 171 ? 2.765 -11.739 14.056 1.00 96.88 171 ALA A N 1
ATOM 1413 C CA . ALA A 1 171 ? 3.155 -12.775 13.104 1.00 96.88 171 ALA A CA 1
ATOM 1414 C C . ALA A 1 171 ? 2.099 -12.972 12.001 1.00 96.88 171 ALA A C 1
ATOM 1416 O O . ALA A 1 171 ? 2.462 -13.060 10.828 1.00 96.88 171 ALA A O 1
ATOM 1417 N N . ARG A 1 172 ? 0.803 -12.970 12.350 1.00 96.69 172 ARG A N 1
ATOM 1418 C CA . ARG A 1 172 ? -0.301 -13.013 11.372 1.00 96.69 172 ARG A CA 1
ATOM 1419 C C . ARG A 1 172 ? -0.328 -11.773 10.484 1.00 96.69 172 ARG A C 1
ATOM 1421 O O . ARG A 1 172 ? -0.387 -11.907 9.268 1.00 96.69 172 ARG A O 1
ATOM 1428 N N . VAL A 1 173 ? -0.215 -10.574 11.052 1.00 96.44 173 VAL A N 1
ATOM 1429 C CA . VAL A 1 173 ? -0.174 -9.314 10.287 1.00 96.44 173 VAL A CA 1
ATOM 1430 C C . VAL A 1 173 ? 1.019 -9.300 9.329 1.00 96.44 173 VAL A C 1
ATOM 1432 O O . VAL A 1 173 ? 0.867 -8.884 8.184 1.00 96.44 173 VAL A O 1
ATOM 1435 N N . LYS A 1 174 ? 2.174 -9.838 9.740 1.00 96.56 174 LYS A N 1
ATOM 1436 C CA . LYS A 1 174 ? 3.369 -9.968 8.893 1.00 96.56 174 LYS A CA 1
ATOM 1437 C C . LYS A 1 174 ? 3.183 -10.857 7.667 1.00 96.56 174 LYS A C 1
ATOM 1439 O O . LYS A 1 174 ? 3.916 -10.687 6.698 1.00 96.56 174 LYS A O 1
ATOM 1444 N N . THR A 1 175 ? 2.207 -11.766 7.672 1.00 95.44 175 THR A N 1
ATOM 1445 C CA . THR A 1 175 ? 1.875 -12.548 6.467 1.00 95.44 175 THR A CA 1
ATOM 1446 C C . THR A 1 175 ? 1.296 -11.674 5.355 1.00 95.44 175 THR A C 1
ATOM 1448 O O . THR A 1 175 ? 1.545 -11.939 4.183 1.00 95.44 175 THR A O 1
ATOM 1451 N N . LEU A 1 176 ? 0.584 -10.603 5.723 1.00 94.25 176 LEU A N 1
ATOM 1452 C CA . LEU A 1 176 ? -0.008 -9.639 4.796 1.00 94.25 176 LEU A CA 1
ATOM 1453 C C . LEU A 1 176 ? 0.904 -8.425 4.564 1.00 94.25 176 LEU A C 1
ATOM 1455 O O . LEU A 1 176 ? 0.966 -7.903 3.454 1.00 94.25 176 LEU A O 1
ATOM 1459 N N . TRP A 1 177 ? 1.635 -7.997 5.598 1.00 94.94 177 TRP A N 1
ATOM 1460 C CA . TRP A 1 177 ? 2.567 -6.866 5.570 1.00 94.94 177 TRP A CA 1
ATOM 1461 C C . TRP A 1 177 ? 3.898 -7.237 6.233 1.00 94.94 177 TRP A C 1
ATOM 1463 O O . TRP A 1 177 ? 4.060 -7.026 7.436 1.00 94.94 177 TRP A O 1
ATOM 1473 N N . PRO A 1 178 ? 4.887 -7.749 5.479 1.00 94.69 178 PRO A N 1
ATOM 1474 C CA . PRO A 1 178 ? 6.122 -8.313 6.042 1.00 94.69 178 PRO A CA 1
ATOM 1475 C C . PRO A 1 178 ? 6.930 -7.374 6.949 1.00 94.69 178 PRO A C 1
ATOM 1477 O O . PRO A 1 178 ? 7.632 -7.826 7.854 1.00 94.69 178 PRO A O 1
ATOM 1480 N N . THR A 1 179 ? 6.841 -6.064 6.718 1.00 94.44 179 THR A N 1
ATOM 1481 C CA . THR A 1 179 ? 7.544 -5.025 7.484 1.00 94.44 179 THR A CA 1
ATOM 1482 C C . THR A 1 179 ? 6.775 -4.541 8.713 1.00 94.44 179 THR A C 1
ATOM 1484 O O . THR A 1 179 ? 7.343 -3.798 9.515 1.00 94.44 179 THR A O 1
ATOM 1487 N N . ALA A 1 180 ? 5.524 -4.980 8.897 1.00 95.69 180 ALA A N 1
ATOM 1488 C CA . ALA A 1 180 ? 4.663 -4.542 9.985 1.00 95.69 180 ALA A CA 1
ATOM 1489 C C . ALA A 1 180 ? 5.243 -4.890 11.358 1.00 95.69 180 ALA A C 1
ATOM 1491 O O . ALA A 1 180 ? 5.694 -6.010 11.594 1.00 95.69 180 ALA A O 1
ATOM 1492 N N . LYS A 1 181 ? 5.195 -3.936 12.286 1.00 96.62 181 LYS A N 1
ATOM 1493 C CA . LYS A 1 181 ? 5.572 -4.119 13.694 1.00 96.62 181 LYS A CA 1
ATOM 1494 C C . LYS A 1 181 ? 4.495 -3.566 14.602 1.00 96.62 181 LYS A C 1
ATOM 1496 O O . LYS A 1 181 ? 3.894 -2.543 14.275 1.00 96.62 181 LYS A O 1
ATOM 1501 N N . TYR A 1 182 ? 4.269 -4.219 15.736 1.00 96.25 182 TYR A N 1
ATOM 1502 C CA . TYR A 1 182 ? 3.354 -3.704 16.746 1.00 96.25 182 TYR A CA 1
ATOM 1503 C C . TYR A 1 182 ? 3.814 -2.321 17.238 1.00 96.25 182 TYR A C 1
ATOM 1505 O O . TYR A 1 182 ? 4.993 -2.125 17.539 1.00 96.25 182 TYR A O 1
ATOM 1513 N N . GLU A 1 183 ? 2.890 -1.359 17.311 1.00 95.19 183 GLU A N 1
ATOM 1514 C CA . GLU A 1 183 ? 3.152 -0.022 17.860 1.00 95.19 183 GLU A CA 1
ATOM 1515 C C . GLU A 1 183 ? 2.411 0.185 19.172 1.00 95.19 183 GLU A C 1
ATOM 1517 O O . GLU A 1 183 ? 3.028 0.494 20.193 1.00 95.19 183 GLU A O 1
ATOM 1522 N N . SER A 1 184 ? 1.088 0.028 19.160 1.00 93.12 184 SER A N 1
ATOM 1523 C CA . SER A 1 184 ? 0.288 0.264 20.353 1.00 93.12 184 SER A CA 1
ATOM 1524 C C . SER A 1 184 ? -1.065 -0.435 20.326 1.00 93.12 184 SER A C 1
ATOM 1526 O O . SER A 1 184 ? -1.565 -0.889 19.297 1.00 93.12 184 SER A O 1
ATOM 1528 N N . ARG A 1 185 ? -1.665 -0.494 21.512 1.00 92.12 185 ARG A N 1
ATOM 1529 C CA . ARG A 1 185 ? -3.042 -0.900 21.766 1.00 92.12 185 ARG A CA 1
ATOM 1530 C C . ARG A 1 185 ? -3.699 0.195 22.583 1.00 92.12 185 ARG A C 1
ATOM 1532 O O . ARG A 1 185 ? -3.128 0.645 23.578 1.00 92.12 185 ARG A O 1
ATOM 1539 N N . PHE A 1 186 ? -4.906 0.588 22.209 1.00 90.44 186 PHE A N 1
ATOM 1540 C CA . PHE A 1 186 ? -5.652 1.614 22.921 1.00 90.44 186 PHE A CA 1
ATOM 1541 C C . PHE A 1 186 ? -7.135 1.266 23.003 1.00 90.44 186 PHE A C 1
ATOM 1543 O O . PHE A 1 186 ? -7.670 0.628 22.108 1.00 90.44 186 PHE A O 1
ATOM 1550 N N . CYS A 1 187 ? -7.779 1.710 24.081 1.00 91.19 187 CYS A N 1
ATOM 1551 C CA . CYS A 1 187 ? -9.216 1.641 24.297 1.00 91.19 187 CYS A CA 1
ATOM 1552 C C . CYS A 1 187 ? -9.689 2.972 24.875 1.00 91.19 187 CYS A C 1
ATOM 1554 O O . CYS A 1 187 ? -9.313 3.324 25.993 1.00 91.19 187 CYS A O 1
ATOM 1556 N N . GLY A 1 188 ? -10.520 3.702 24.136 1.00 88.94 188 GLY A N 1
ATOM 1557 C CA . GLY A 1 188 ? -11.102 4.953 24.615 1.00 88.94 188 GLY A CA 1
ATOM 1558 C C . GLY A 1 188 ? -12.066 5.581 23.616 1.00 88.94 188 GLY A C 1
ATOM 1559 O O . GLY A 1 188 ? -12.138 5.180 22.460 1.00 88.94 188 GLY A O 1
ATOM 1560 N N . SER A 1 189 ? -12.824 6.579 24.062 1.00 87.31 189 SER A N 1
ATOM 1561 C CA . SER A 1 189 ? -13.780 7.304 23.214 1.00 87.31 189 SER A CA 1
ATOM 1562 C C . SER A 1 189 ? -13.132 8.397 22.356 1.00 87.31 189 SER A C 1
ATOM 1564 O O . SER A 1 189 ? -13.744 8.864 21.397 1.00 87.31 189 SER A O 1
ATOM 1566 N N . GLU A 1 190 ? -11.910 8.814 22.687 1.00 91.25 190 GLU A N 1
ATOM 1567 C CA . GLU A 1 190 ? -11.197 9.874 21.976 1.00 91.25 190 GLU A CA 1
ATOM 1568 C C . GLU A 1 190 ? -10.704 9.408 20.600 1.00 91.25 190 GLU A C 1
ATOM 1570 O O . GLU A 1 190 ? -10.168 8.309 20.453 1.00 91.25 190 GLU A O 1
ATOM 1575 N N . SER A 1 191 ? -10.853 10.273 19.592 1.00 91.69 191 SER A N 1
ATOM 1576 C CA . SER A 1 191 ? -10.295 10.044 18.258 1.00 91.69 191 SER A CA 1
ATOM 1577 C C . SER A 1 191 ? -8.786 10.269 18.274 1.00 91.69 191 SER A C 1
ATOM 1579 O O . SER A 1 191 ? -8.315 11.311 18.731 1.00 91.69 191 SER A O 1
ATOM 1581 N N . ARG A 1 192 ? -8.022 9.323 17.726 1.00 91.44 192 ARG A N 1
ATOM 1582 C CA . ARG A 1 192 ? -6.557 9.365 17.679 1.00 91.44 192 ARG A CA 1
ATOM 1583 C C . ARG A 1 192 ? -6.046 9.071 16.280 1.00 91.44 192 ARG A C 1
ATOM 1585 O O . ARG A 1 192 ? -6.668 8.331 15.522 1.00 9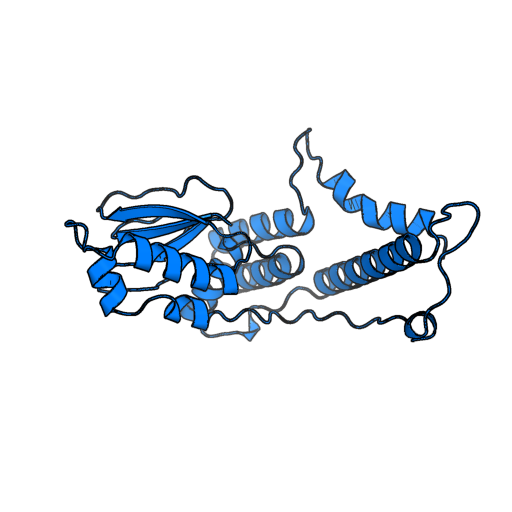1.44 192 ARG A O 1
ATOM 1592 N N . GLN A 1 193 ? -4.883 9.635 15.973 1.00 93.50 193 GLN A N 1
ATOM 1593 C CA . GLN A 1 193 ? -4.130 9.329 14.766 1.00 93.50 193 GLN A CA 1
ATOM 1594 C C . GLN A 1 193 ? -3.003 8.354 15.096 1.00 93.50 193 GLN A C 1
ATOM 1596 O O . GLN A 1 193 ? -2.272 8.558 16.068 1.00 93.50 193 GLN A O 1
ATOM 1601 N N . ALA A 1 194 ? -2.833 7.321 14.274 1.00 93.50 194 ALA A N 1
ATOM 1602 C CA . ALA A 1 194 ? -1.637 6.490 14.324 1.00 93.50 194 ALA A CA 1
ATOM 1603 C C . ALA A 1 194 ? -0.372 7.333 14.063 1.00 93.50 194 ALA A C 1
ATOM 1605 O O . ALA A 1 194 ? -0.383 8.249 13.241 1.00 93.50 194 ALA A O 1
ATOM 1606 N N . LYS A 1 195 ? 0.724 7.031 14.767 1.00 92.00 195 LYS A N 1
ATOM 1607 C CA . LYS A 1 195 ? 1.952 7.849 14.729 1.00 92.00 195 LYS A CA 1
ATOM 1608 C C . LYS A 1 195 ? 2.822 7.621 13.492 1.00 92.00 195 LYS A C 1
ATOM 1610 O O . LYS A 1 195 ? 3.689 8.440 13.203 1.00 92.00 195 LYS A O 1
ATOM 1615 N N . CYS A 1 196 ? 2.638 6.500 12.804 1.00 93.19 196 CYS A N 1
ATOM 1616 C CA . CYS A 1 196 ? 3.428 6.120 11.639 1.00 93.19 196 CYS A CA 1
ATOM 1617 C C . CYS A 1 196 ? 2.710 6.437 10.325 1.00 93.19 196 CYS A C 1
ATOM 1619 O O . CYS A 1 196 ? 1.493 6.607 10.285 1.00 93.19 196 CYS A O 1
ATOM 1621 N N . SER A 1 197 ? 3.484 6.506 9.241 1.00 89.38 197 SER A N 1
ATOM 1622 C CA . SER A 1 197 ? 2.997 6.847 7.900 1.00 89.38 197 SER A CA 1
ATOM 1623 C C . SER A 1 197 ? 2.155 5.745 7.253 1.00 89.38 197 SER A C 1
ATOM 1625 O O . SER A 1 197 ? 1.237 6.057 6.499 1.00 89.38 197 SER A O 1
ATOM 1627 N N . ARG A 1 198 ? 2.434 4.469 7.556 1.00 93.94 198 ARG A N 1
ATOM 1628 C CA . ARG A 1 198 ? 1.739 3.300 6.986 1.00 93.94 198 ARG A CA 1
ATOM 1629 C C . ARG A 1 198 ? 1.100 2.443 8.088 1.00 93.94 198 ARG A C 1
ATOM 1631 O O . ARG A 1 198 ? 1.577 1.345 8.381 1.00 93.94 198 ARG A O 1
ATOM 1638 N N . PRO A 1 199 ? 0.052 2.950 8.758 1.00 96.12 199 PRO A N 1
ATOM 1639 C CA . PRO A 1 199 ? -0.571 2.237 9.858 1.00 96.12 199 PRO A CA 1
ATOM 1640 C C . PRO A 1 199 ? -1.537 1.156 9.359 1.00 96.12 199 PRO A C 1
ATOM 1642 O O . PRO A 1 199 ? -2.378 1.399 8.492 1.00 96.12 199 PRO A O 1
ATOM 1645 N N . VAL A 1 200 ? -1.475 -0.017 9.979 1.00 96.69 200 VAL A N 1
ATOM 1646 C CA . VAL A 1 200 ? -2.511 -1.051 9.922 1.00 96.69 200 VAL A CA 1
ATOM 1647 C C . VAL A 1 200 ? -3.243 -1.008 11.258 1.00 96.69 200 VAL A C 1
ATOM 1649 O O . VAL A 1 200 ? -2.677 -1.357 12.293 1.00 96.69 200 VAL A O 1
ATOM 1652 N N . VAL A 1 201 ? -4.485 -0.526 11.245 1.00 96.38 201 VAL A N 1
ATOM 1653 C CA . VAL A 1 201 ? -5.298 -0.360 12.455 1.00 96.38 201 VAL A CA 1
ATOM 1654 C C . VAL A 1 201 ? -6.425 -1.380 12.435 1.00 96.38 201 VAL A C 1
ATOM 1656 O O . VAL A 1 201 ? -7.251 -1.370 11.523 1.00 96.38 201 VAL A O 1
ATOM 1659 N N . LEU A 1 202 ? -6.465 -2.247 13.442 1.00 96.56 202 LEU A N 1
ATOM 1660 C CA . LEU A 1 202 ? -7.491 -3.275 13.588 1.00 96.56 202 LEU A CA 1
ATOM 1661 C C . LEU A 1 202 ? -8.365 -2.959 14.796 1.00 96.56 202 LEU A C 1
ATOM 1663 O O . LEU A 1 202 ? -7.849 -2.721 15.892 1.00 96.56 202 LEU A O 1
ATOM 1667 N N . SER A 1 203 ? -9.680 -2.976 14.596 1.00 95.88 203 SER A N 1
ATOM 1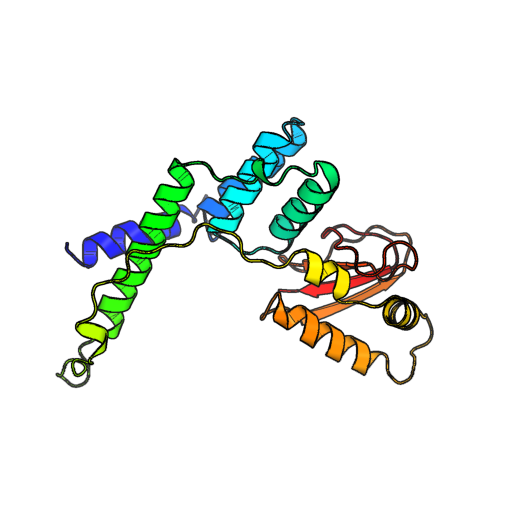668 C CA . SER A 1 203 ? -10.639 -2.869 15.690 1.00 95.88 203 SER A CA 1
ATOM 1669 C C . SER A 1 203 ? -10.558 -4.112 16.574 1.00 95.88 203 SER A C 1
ATOM 1671 O O . SER A 1 203 ? -10.534 -5.246 16.091 1.00 95.88 203 SER A O 1
ATOM 1673 N N . ILE A 1 204 ? -10.516 -3.899 17.885 1.00 95.06 204 ILE A N 1
ATOM 1674 C CA . ILE A 1 204 ? -10.663 -4.958 18.893 1.00 95.06 204 ILE A CA 1
ATOM 1675 C C . ILE A 1 204 ? -11.956 -4.769 19.699 1.00 95.06 204 ILE A C 1
ATOM 1677 O O . ILE A 1 204 ? -12.126 -5.356 20.771 1.00 95.06 204 ILE A O 1
ATOM 1681 N N . ASP A 1 205 ? -12.873 -3.936 19.202 1.00 93.31 205 ASP A N 1
ATOM 1682 C CA . ASP A 1 205 ? -14.191 -3.779 19.793 1.00 93.31 205 ASP A CA 1
ATOM 1683 C C . ASP A 1 205 ? -15.074 -5.011 19.559 1.00 93.31 205 ASP A C 1
ATOM 1685 O O . ASP A 1 205 ? -14.893 -5.799 18.635 1.00 93.31 205 ASP A O 1
ATOM 1689 N N . ILE A 1 206 ? -16.041 -5.216 20.456 1.00 88.31 206 ILE A N 1
ATOM 1690 C CA . ILE A 1 206 ? -16.893 -6.417 20.440 1.00 88.31 206 ILE A CA 1
ATOM 1691 C C . ILE A 1 206 ? -17.835 -6.412 19.224 1.00 88.31 206 ILE A C 1
ATOM 1693 O O . ILE A 1 206 ? -18.190 -7.477 18.724 1.00 88.31 206 ILE A O 1
ATOM 1697 N N . SER A 1 207 ? -18.246 -5.229 18.761 1.00 90.31 207 SER A N 1
ATOM 1698 C CA . SER A 1 207 ? -19.176 -5.032 17.642 1.00 90.31 207 SER A CA 1
ATOM 1699 C C . SER A 1 207 ? -18.568 -5.297 16.266 1.00 90.31 207 SER A C 1
ATOM 1701 O O . SER A 1 207 ? -19.287 -5.675 15.345 1.00 90.31 207 SER A O 1
ATOM 1703 N N . ASP A 1 208 ? -17.271 -5.061 16.124 1.00 92.50 208 ASP A N 1
ATOM 1704 C CA . ASP A 1 208 ? -16.571 -4.913 14.847 1.00 92.50 208 ASP A CA 1
ATOM 1705 C C . ASP A 1 208 ? -15.139 -5.460 14.943 1.00 92.50 208 ASP A C 1
ATOM 1707 O O . ASP A 1 208 ? -14.219 -4.963 14.307 1.00 92.50 208 ASP A O 1
ATOM 1711 N N . CYS A 1 209 ? -14.954 -6.508 15.747 1.00 94.62 209 CYS A N 1
ATOM 1712 C CA . CYS A 1 209 ? -13.681 -7.200 15.925 1.00 94.62 209 CYS A CA 1
ATOM 1713 C C . CYS A 1 209 ? -13.025 -7.537 14.576 1.00 94.62 209 CYS A C 1
ATOM 1715 O O . CYS A 1 209 ? -13.671 -8.081 13.681 1.00 94.62 209 CYS A O 1
ATOM 1717 N N . SER A 1 210 ? -11.730 -7.232 14.459 1.00 94.25 210 SER A N 1
ATOM 1718 C CA . SER A 1 210 ? -10.916 -7.370 13.246 1.00 94.25 210 SER A CA 1
ATOM 1719 C C . SER A 1 210 ? -11.288 -6.442 12.080 1.00 94.25 210 SER A C 1
ATOM 1721 O O . SER A 1 210 ? -10.712 -6.576 11.000 1.00 94.25 210 SER A O 1
ATOM 1723 N N . GLU A 1 211 ? -12.201 -5.480 12.256 1.00 95.06 211 GLU A N 1
ATOM 1724 C CA . GLU A 1 211 ? -12.497 -4.494 11.212 1.00 95.06 211 GLU A CA 1
ATOM 1725 C C . GLU A 1 211 ? -11.275 -3.602 10.951 1.00 95.06 211 GLU A C 1
ATOM 1727 O O . GLU A 1 211 ? -10.609 -3.118 11.872 1.00 95.06 211 GLU A O 1
ATOM 1732 N N . TRP A 1 212 ? -10.992 -3.357 9.671 1.00 95.31 212 TRP A N 1
ATOM 1733 C CA . TRP A 1 212 ? -9.862 -2.539 9.249 1.00 95.31 212 TRP A CA 1
ATOM 1734 C C . TRP A 1 212 ? -10.184 -1.040 9.313 1.00 95.31 212 TRP A C 1
ATOM 1736 O O . TRP A 1 212 ? -10.815 -0.447 8.424 1.00 95.31 212 TRP A O 1
ATOM 1746 N N . LEU A 1 213 ? -9.717 -0.408 10.384 1.00 94.50 213 LEU A N 1
ATOM 1747 C CA . LEU A 1 213 ? -9.943 1.004 10.656 1.00 94.50 213 LEU A CA 1
ATOM 1748 C C . LEU A 1 213 ? -8.982 1.904 9.866 1.00 94.50 213 LEU A C 1
ATOM 1750 O O . LEU A 1 213 ? -7.971 1.476 9.308 1.00 94.50 213 LEU A O 1
ATOM 1754 N N . GLY A 1 214 ? -9.331 3.189 9.790 1.00 92.75 214 GLY A N 1
ATOM 1755 C CA . GLY A 1 214 ? -8.454 4.211 9.223 1.00 92.75 214 GLY A CA 1
ATOM 1756 C C . GLY A 1 214 ? -7.355 4.637 10.201 1.00 92.75 214 GLY A C 1
ATOM 1757 O O . GLY A 1 214 ? -7.414 4.352 11.394 1.00 92.75 214 GLY A O 1
ATOM 1758 N N . ALA A 1 215 ? -6.376 5.397 9.701 1.00 92.06 215 ALA A N 1
ATOM 1759 C CA . ALA A 1 215 ? -5.325 5.983 10.539 1.00 92.06 215 ALA A CA 1
ATOM 1760 C C . ALA A 1 215 ? -5.899 6.848 11.678 1.00 92.06 215 ALA A C 1
ATOM 1762 O O . ALA A 1 215 ? -5.369 6.829 12.788 1.00 92.06 215 ALA A O 1
ATOM 1763 N N . MET A 1 216 ? -6.994 7.564 11.398 1.00 92.81 216 MET A N 1
ATOM 1764 C CA . MET A 1 216 ? -7.851 8.192 12.404 1.00 92.81 216 MET A CA 1
ATOM 1765 C C . MET A 1 216 ? -8.907 7.191 12.872 1.00 92.81 216 MET A C 1
ATOM 1767 O O . MET A 1 216 ? -9.713 6.729 12.061 1.00 92.81 216 MET A O 1
ATOM 1771 N N . HIS A 1 217 ? -8.901 6.873 14.162 1.00 92.94 217 HIS A N 1
ATOM 1772 C CA . HIS A 1 217 ? -9.787 5.879 14.764 1.00 92.94 217 HIS A CA 1
ATOM 1773 C C . HIS A 1 217 ? -10.155 6.254 16.204 1.00 92.94 217 HIS A C 1
ATOM 1775 O O . HIS A 1 217 ? -9.464 7.036 16.858 1.00 92.94 217 HIS A O 1
ATOM 1781 N N . SER A 1 218 ? -11.250 5.685 16.693 1.00 92.75 218 SER A N 1
ATOM 1782 C CA . SER A 1 218 ? -11.705 5.750 18.083 1.00 92.75 218 SER A CA 1
ATOM 1783 C C . SER A 1 218 ? -12.138 4.351 18.530 1.00 92.75 218 SER A C 1
ATOM 1785 O O . SER A 1 218 ? -12.140 3.420 17.724 1.00 92.75 218 SER A O 1
ATOM 1787 N N . GLY A 1 219 ? -12.489 4.195 19.805 1.00 92.62 219 GLY A N 1
ATOM 1788 C CA . GLY A 1 219 ? -12.848 2.899 20.370 1.00 92.62 219 GLY A CA 1
ATOM 1789 C C . GLY A 1 219 ? -11.620 2.113 20.809 1.00 92.62 219 GLY A C 1
ATOM 1790 O O . GLY A 1 219 ? -10.601 2.682 21.221 1.00 92.62 219 GLY A O 1
ATOM 1791 N N . CYS A 1 220 ? -11.738 0.792 20.770 1.00 94.25 220 CYS A N 1
ATOM 1792 C CA . CYS A 1 220 ? -10.636 -0.105 21.052 1.00 94.25 220 CYS A CA 1
ATOM 1793 C C . CYS A 1 220 ? -9.968 -0.578 19.761 1.00 94.25 220 CYS A C 1
ATOM 1795 O O . CYS A 1 220 ? -10.597 -1.237 18.937 1.00 94.25 220 CYS A O 1
ATOM 1797 N N . ALA A 1 221 ? -8.669 -0.315 19.617 1.00 95.56 221 ALA A N 1
ATOM 1798 C CA . ALA A 1 221 ? -7.895 -0.712 18.448 1.00 95.56 221 ALA A CA 1
ATOM 1799 C C . ALA A 1 221 ? -6.468 -1.153 18.799 1.00 95.56 221 ALA A C 1
ATOM 1801 O O . ALA A 1 221 ? -5.880 -0.734 19.802 1.00 95.56 221 ALA A O 1
ATOM 1802 N N . VAL A 1 222 ? -5.902 -1.980 17.926 1.00 95.50 222 VAL A N 1
ATOM 1803 C CA . VAL A 1 222 ? -4.473 -2.301 17.870 1.00 95.50 222 VAL A CA 1
ATOM 1804 C C . VAL A 1 222 ? -3.883 -1.702 16.597 1.00 95.50 222 VAL A C 1
ATOM 1806 O O . VAL A 1 222 ? -4.490 -1.765 15.528 1.00 95.50 222 VAL A O 1
ATOM 1809 N N . VAL A 1 223 ? -2.684 -1.137 16.721 1.00 96.62 223 VAL A N 1
ATOM 1810 C CA . VAL A 1 223 ? -1.959 -0.457 15.650 1.00 96.62 223 VAL A CA 1
ATOM 1811 C C . VAL A 1 223 ? -0.650 -1.183 15.365 1.00 96.62 223 VAL A C 1
ATOM 1813 O O . VAL A 1 223 ? 0.168 -1.402 16.262 1.00 96.62 223 VAL A O 1
ATOM 1816 N N . PHE A 1 224 ? -0.434 -1.488 14.089 1.00 96.88 224 PHE A N 1
ATOM 1817 C CA . PHE A 1 224 ? 0.845 -1.918 13.538 1.00 96.88 224 PHE A CA 1
ATOM 1818 C C . PHE A 1 224 ? 1.368 -0.874 12.549 1.00 96.88 224 PHE A C 1
ATOM 1820 O O . PHE A 1 224 ? 0.587 -0.193 11.886 1.00 96.88 224 PHE A O 1
ATOM 1827 N N . CYS A 1 225 ? 2.685 -0.766 12.425 1.00 96.06 225 CYS A N 1
ATOM 1828 C CA . CYS A 1 225 ? 3.351 0.132 11.485 1.00 96.06 225 CYS A CA 1
ATOM 1829 C C . CYS A 1 225 ? 4.156 -0.678 10.475 1.00 96.06 225 CYS A C 1
ATOM 1831 O O . CYS A 1 225 ? 5.048 -1.420 10.890 1.00 96.06 225 CYS A O 1
ATOM 1833 N N . ALA A 1 226 ? 3.823 -0.538 9.189 1.00 90.94 226 ALA A N 1
ATOM 1834 C CA . ALA A 1 226 ? 4.458 -1.228 8.063 1.00 90.94 226 ALA A CA 1
ATOM 1835 C C . ALA A 1 226 ? 5.478 -0.360 7.314 1.00 90.94 226 ALA A C 1
ATOM 1837 O O . ALA A 1 226 ? 5.407 0.885 7.400 1.00 90.94 226 ALA A O 1
#

pLDDT: mean 91.9, std 5.38, range [56.66, 97.75]

Mean predicted aligned error: 5.52 Å

Foldseek 3Di:
DDLVVLVCVLCPQQVVCCDPNDRVDRNQLSVLVVQLVVCVVVVVLLSNLQSLLLNVLGDPFQQSVLVNLVSCVVVVCPVSNDHDPVSVVVSLSNVLSVQVNVCCCQQVDQDPNDTPDDDPCNPDDPDSDDDSDDPQDSVLLLVLDDLVLLVQLPDPDNDPCNVVSQVSSQVSVCVRPVPKDWDDKDAAADWDADPEPRKFKAASDNVRGSRTDHRTDHGTITIIHD